Protein AF-A0AAV6FEK1-F1 (afdb_monomer_lite)

Radius of gyration: 21.16 Å; chains: 1; bounding box: 47×56×58 Å

InterPro domains:
  IPR001304 C-type lectin-like [PF00059] (6-118)
  IPR001304 C-type lectin-like [PS50041] (1-117)
  IPR001304 C-type lectin-like [SM00034] (4-117)
  IPR016186 C-type lectin-like/link domain superfamily [G3DSA:3.10.100.10] (2-122)
  IPR016187 C-type lectin fold [SSF56436] (5-120)
  IPR018378 C-type lectin, conserved site [PS00615] (92-116)
  IPR041588 Integrase zinc-binding domain [PF17921] (220-274)

Structure (mmCIF, N/CA/C/O backbone):
data_AF-A0AAV6FEK1-F1
#
_entry.id   AF-A0AAV6FEK1-F1
#
loop_
_atom_site.group_PDB
_atom_site.id
_atom_site.type_symbol
_atom_site.label_atom_id
_atom_site.label_alt_id
_atom_site.label_comp_id
_atom_site.label_asym_id
_atom_site.label_entity_id
_atom_site.label_seq_id
_atom_site.pdbx_PDB_ins_code
_atom_site.Cartn_x
_atom_site.Cartn_y
_atom_site.Cartn_z
_atom_site.occupancy
_atom_site.B_iso_or_equiv
_atom_site.auth_seq_id
_atom_site.auth_comp_id
_atom_site.auth_asym_id
_atom_site.auth_atom_id
_atom_site.pdbx_PDB_model_num
ATOM 1 N N . MET A 1 1 ? -21.603 -0.822 16.184 1.00 33.78 1 MET A N 1
ATOM 2 C CA . MET A 1 1 ? -20.550 -0.633 15.165 1.00 33.78 1 MET A CA 1
ATOM 3 C C . MET A 1 1 ? -19.477 -1.662 15.457 1.00 33.78 1 MET A C 1
ATOM 5 O O . MET A 1 1 ? -18.908 -1.608 16.535 1.00 33.78 1 MET A O 1
ATOM 9 N N . THR A 1 2 ? -19.279 -2.648 14.586 1.00 33.56 2 THR A N 1
ATOM 10 C CA . THR A 1 2 ? -18.267 -3.694 14.794 1.00 33.56 2 THR A CA 1
ATOM 11 C C . THR A 1 2 ? -16.920 -3.153 14.331 1.00 33.56 2 THR A C 1
ATOM 13 O O . THR A 1 2 ? -16.788 -2.778 13.167 1.00 33.56 2 THR A O 1
ATOM 16 N N . LEU A 1 3 ? -15.932 -3.081 15.223 1.00 53.59 3 LEU A N 1
ATOM 17 C CA . LEU A 1 3 ? -14.565 -2.741 14.833 1.00 53.59 3 LEU A CA 1
ATOM 18 C C . LEU A 1 3 ? -14.031 -3.841 13.911 1.00 53.59 3 LEU A C 1
ATOM 20 O O . LEU A 1 3 ? -14.040 -5.024 14.253 1.00 53.59 3 LEU A O 1
ATOM 24 N N . LEU A 1 4 ? -13.619 -3.451 12.707 1.00 66.94 4 LEU A N 1
ATOM 25 C CA . LEU A 1 4 ? -13.100 -4.368 11.701 1.00 66.94 4 LEU A CA 1
ATOM 26 C C . LEU A 1 4 ? -11.692 -4.817 12.110 1.00 66.94 4 LEU A C 1
ATOM 28 O O . LEU A 1 4 ? -10.716 -4.145 11.796 1.00 66.94 4 LEU A O 1
ATOM 32 N N . ALA A 1 5 ? -11.578 -5.963 12.780 1.00 78.81 5 ALA A N 1
ATOM 33 C CA . ALA A 1 5 ? -10.294 -6.631 12.957 1.00 78.81 5 ALA A CA 1
ATOM 34 C C . ALA A 1 5 ? -9.870 -7.299 11.639 1.00 78.81 5 ALA A C 1
ATOM 36 O O . ALA A 1 5 ? -10.676 -7.944 10.961 1.00 78.81 5 ALA A O 1
ATOM 37 N N . LYS A 1 6 ? -8.613 -7.110 11.236 1.00 79.62 6 LYS A N 1
ATOM 38 C CA . LYS A 1 6 ? -8.068 -7.634 9.977 1.00 79.62 6 LYS A CA 1
ATOM 39 C C . LYS A 1 6 ? -6.634 -8.106 10.171 1.00 79.62 6 LYS A C 1
ATOM 41 O O . LYS A 1 6 ? -5.926 -7.619 11.049 1.00 79.62 6 LYS A O 1
ATOM 46 N N . THR A 1 7 ? -6.191 -9.035 9.325 1.00 86.38 7 THR A N 1
ATOM 47 C CA . THR A 1 7 ? -4.754 -9.314 9.174 1.00 86.38 7 THR A CA 1
ATOM 48 C C . THR A 1 7 ? -4.027 -8.035 8.773 1.00 86.38 7 THR A C 1
ATOM 50 O O . THR A 1 7 ? -4.635 -7.160 8.150 1.00 86.38 7 THR A O 1
ATOM 53 N N . TRP A 1 8 ? -2.732 -7.915 9.074 1.00 88.75 8 TRP A N 1
ATOM 54 C CA . TRP A 1 8 ? -1.964 -6.716 8.714 1.00 88.75 8 TRP A CA 1
ATOM 55 C C . TRP A 1 8 ? -2.089 -6.406 7.216 1.00 88.75 8 TRP A C 1
ATOM 57 O O . TRP A 1 8 ? -2.294 -5.264 6.802 1.00 88.75 8 TRP A O 1
ATOM 67 N N . ARG A 1 9 ? -2.055 -7.455 6.382 1.00 83.06 9 ARG A N 1
ATOM 68 C CA . ARG A 1 9 ? -2.209 -7.317 4.933 1.00 83.06 9 ARG A CA 1
ATOM 69 C C . ARG 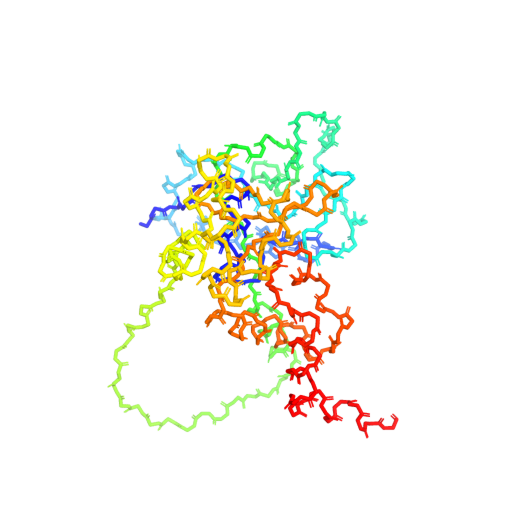A 1 9 ? -3.603 -6.823 4.556 1.00 83.06 9 ARG A C 1
ATOM 71 O O . ARG A 1 9 ? -3.707 -5.874 3.781 1.00 83.06 9 ARG A O 1
ATOM 78 N N . ALA A 1 10 ? -4.655 -7.425 5.106 1.00 79.12 10 ALA A N 1
ATOM 79 C CA . ALA A 1 10 ? -6.029 -7.015 4.832 1.00 79.12 10 ALA A CA 1
ATOM 80 C C . ALA A 1 10 ? -6.327 -5.592 5.343 1.00 79.12 10 ALA A C 1
ATOM 82 O O . ALA A 1 10 ? -7.061 -4.851 4.690 1.00 79.12 10 ALA A O 1
ATOM 83 N N . ALA A 1 11 ? -5.721 -5.183 6.460 1.00 83.06 11 ALA A N 1
ATOM 84 C CA . ALA A 1 11 ? -5.768 -3.822 6.984 1.00 83.06 11 ALA A CA 1
ATOM 85 C C . ALA A 1 11 ? -5.084 -2.823 6.036 1.00 83.06 11 ALA A C 1
ATOM 87 O O . ALA A 1 11 ? -5.681 -1.816 5.659 1.00 83.06 11 ALA A O 1
ATOM 88 N N . GLN A 1 12 ? -3.880 -3.146 5.552 1.00 83.00 12 GLN A N 1
ATOM 89 C CA . GLN A 1 12 ? -3.169 -2.334 4.562 1.00 83.00 12 GLN A CA 1
ATOM 90 C C . GLN A 1 12 ? -3.980 -2.161 3.274 1.00 83.00 12 GLN A C 1
ATOM 92 O O . GLN A 1 12 ? -4.147 -1.041 2.797 1.00 83.00 12 GLN A O 1
ATOM 97 N N . ILE A 1 13 ? -4.525 -3.256 2.741 1.00 74.94 13 ILE A N 1
ATOM 98 C CA . ILE A 1 13 ? -5.401 -3.264 1.560 1.00 74.94 13 ILE A CA 1
ATOM 99 C C . ILE A 1 13 ? -6.624 -2.367 1.792 1.00 74.94 13 ILE A C 1
ATOM 101 O O . ILE A 1 13 ? -6.988 -1.579 0.917 1.00 74.94 13 ILE A O 1
ATOM 105 N N . TYR A 1 14 ? -7.242 -2.459 2.972 1.00 75.88 14 TYR A N 1
ATOM 106 C CA . TYR A 1 14 ? -8.396 -1.643 3.336 1.00 75.88 14 TYR A CA 1
ATOM 107 C C . TYR A 1 14 ? -8.048 -0.153 3.394 1.00 75.88 14 TYR A C 1
ATOM 109 O O . TYR A 1 14 ? -8.746 0.657 2.781 1.00 75.88 14 TYR A O 1
ATOM 117 N N . CYS A 1 15 ? -6.966 0.224 4.077 1.00 76.00 15 CYS A N 1
ATOM 118 C CA . CYS A 1 15 ? -6.577 1.626 4.175 1.00 76.00 15 CYS A CA 1
ATOM 119 C C . CYS A 1 15 ? -6.170 2.208 2.822 1.00 76.00 15 CYS A C 1
ATOM 121 O O . CYS A 1 15 ? -6.470 3.354 2.530 1.00 76.00 15 CYS A O 1
ATOM 123 N N . GLN A 1 16 ? -5.551 1.409 1.961 1.00 70.69 16 GLN A N 1
ATOM 124 C CA . GLN A 1 16 ? -5.213 1.792 0.592 1.00 70.69 16 GLN A CA 1
ATOM 125 C C . GLN A 1 16 ? -6.444 1.958 -0.310 1.00 70.69 16 GLN A C 1
ATOM 127 O O . GLN A 1 16 ? -6.422 2.752 -1.248 1.00 70.69 16 GLN A O 1
ATOM 132 N N . ALA A 1 17 ? -7.511 1.199 -0.048 1.00 60.03 17 ALA A N 1
ATOM 133 C CA . ALA A 1 17 ? -8.773 1.312 -0.775 1.00 60.03 17 ALA A CA 1
ATOM 134 C C . ALA A 1 17 ? -9.579 2.551 -0.358 1.00 60.03 17 ALA A C 1
ATOM 136 O O . ALA A 1 17 ? -10.166 3.211 -1.214 1.00 60.03 17 ALA A O 1
ATOM 137 N N . ASN A 1 18 ? -9.597 2.874 0.938 1.00 60.56 18 ASN A N 1
ATOM 138 C CA . ASN A 1 18 ? -10.519 3.860 1.519 1.00 60.56 18 ASN A CA 1
ATOM 139 C C . ASN A 1 18 ? -9.843 5.177 1.936 1.00 60.56 18 ASN A C 1
ATOM 141 O O . ASN A 1 18 ? -10.499 6.207 2.039 1.00 60.56 18 ASN A O 1
ATOM 145 N N . TYR A 1 19 ? -8.531 5.152 2.150 1.00 71.69 19 TYR A N 1
ATOM 146 C CA . TYR A 1 19 ? -7.718 6.264 2.636 1.00 71.69 19 TYR A CA 1
ATOM 147 C C . TYR A 1 19 ? -6.398 6.315 1.842 1.00 71.69 19 TYR A C 1
ATOM 149 O O . TYR A 1 19 ? -6.390 6.010 0.644 1.00 71.69 19 TYR A O 1
ATOM 157 N N . VAL A 1 20 ? -5.294 6.729 2.476 1.00 68.94 20 VAL A N 1
ATOM 158 C CA . VAL A 1 20 ? -3.957 6.736 1.859 1.00 68.94 20 VAL A CA 1
ATOM 159 C C . VAL A 1 20 ? -3.276 5.373 2.030 1.00 68.94 20 VAL A C 1
ATOM 161 O O . VAL A 1 20 ? -3.001 4.677 1.050 1.00 68.94 20 VAL A O 1
ATOM 164 N N . SER A 1 21 ? -3.022 4.971 3.273 1.00 73.44 21 SER A N 1
ATOM 165 C CA . SER A 1 21 ? -2.357 3.716 3.657 1.00 73.44 21 SER A CA 1
ATOM 166 C C . SER A 1 21 ? -2.613 3.418 5.136 1.00 73.44 21 SER A C 1
ATOM 168 O O . SER A 1 21 ? -3.288 4.209 5.792 1.00 73.44 21 SER A O 1
ATOM 170 N N . LEU A 1 22 ? -2.083 2.323 5.704 1.00 84.19 22 LEU A N 1
ATOM 171 C CA . LEU A 1 22 ? -1.904 2.290 7.163 1.00 84.19 22 LEU A CA 1
ATOM 172 C C . LEU A 1 22 ? -1.039 3.481 7.600 1.00 84.19 22 LEU A C 1
ATOM 174 O O . LEU A 1 22 ? -0.237 3.999 6.813 1.00 84.19 22 LEU A O 1
ATOM 178 N N . ALA A 1 23 ? -1.197 3.898 8.851 1.00 86.38 23 ALA A N 1
ATOM 179 C C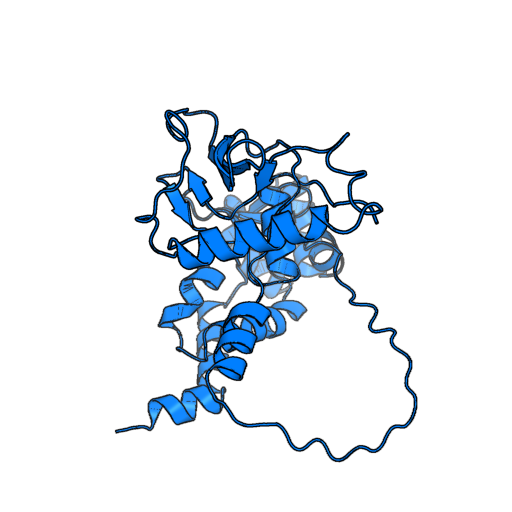A . ALA A 1 23 ? -0.445 4.999 9.431 1.00 86.38 23 ALA A CA 1
ATOM 180 C C . ALA A 1 23 ? 1.063 4.705 9.453 1.00 86.38 23 ALA A C 1
ATOM 182 O O . ALA A 1 23 ? 1.503 3.674 9.969 1.00 86.38 23 ALA A O 1
ATOM 183 N N . SER A 1 24 ? 1.842 5.610 8.863 1.00 86.06 24 SER A N 1
ATOM 184 C CA . SER A 1 24 ? 3.269 5.784 9.136 1.00 86.06 24 SER A CA 1
ATOM 185 C C . SER A 1 24 ? 3.445 6.711 10.334 1.00 86.06 24 SER A C 1
ATOM 187 O O . SER A 1 24 ? 2.632 7.618 10.506 1.00 86.06 24 SER A O 1
ATOM 189 N N . ILE A 1 25 ? 4.494 6.504 11.127 1.00 86.62 25 ILE A N 1
ATOM 190 C CA . ILE A 1 25 ? 4.803 7.354 12.280 1.00 86.62 25 ILE A CA 1
ATOM 191 C C . ILE A 1 25 ? 6.272 7.748 12.194 1.00 86.62 25 ILE A C 1
ATOM 193 O O . ILE A 1 25 ? 7.165 6.950 12.462 1.00 86.62 25 ILE A O 1
ATOM 197 N N . ASN A 1 26 ? 6.532 8.983 11.796 1.00 81.94 26 ASN A N 1
ATOM 198 C CA . ASN A 1 26 ? 7.870 9.444 11.436 1.00 81.94 26 ASN A CA 1
ATOM 199 C C . ASN A 1 26 ? 8.485 10.378 12.484 1.00 81.94 26 ASN A C 1
ATOM 201 O O . ASN A 1 26 ? 9.639 10.784 12.348 1.00 81.94 26 ASN A O 1
ATOM 205 N N . ASN A 1 27 ? 7.729 10.760 13.514 1.00 79.75 27 ASN A N 1
ATOM 206 C CA . ASN A 1 27 ? 8.187 11.648 14.577 1.00 79.75 27 ASN A CA 1
ATOM 207 C C . ASN A 1 27 ? 7.288 11.562 15.827 1.00 79.75 27 ASN A C 1
ATOM 209 O O . ASN A 1 27 ? 6.230 10.934 15.831 1.00 79.75 27 ASN A O 1
ATOM 213 N N . MET A 1 28 ? 7.716 12.244 16.894 1.00 82.81 28 MET A N 1
ATOM 214 C CA . MET A 1 28 ? 6.987 12.306 18.166 1.00 82.81 28 MET A CA 1
ATOM 215 C C . MET A 1 28 ? 5.636 13.027 18.080 1.00 82.81 28 MET A C 1
ATOM 217 O O . MET A 1 28 ? 4.785 12.780 18.928 1.00 82.81 28 MET A O 1
ATOM 221 N N . VAL A 1 29 ? 5.437 13.922 17.105 1.00 83.31 29 VAL A N 1
ATOM 222 C CA . VAL A 1 29 ? 4.165 14.642 16.938 1.00 83.31 29 VAL A CA 1
ATOM 223 C C . VAL A 1 29 ? 3.107 13.687 16.393 1.00 83.31 29 VAL A C 1
ATOM 225 O O . VAL A 1 29 ? 2.069 13.529 17.024 1.00 83.31 29 VAL A O 1
ATOM 228 N N . GLU A 1 30 ? 3.412 12.967 15.313 1.00 82.62 30 GLU A N 1
ATOM 229 C CA . GLU A 1 30 ? 2.535 11.934 14.737 1.00 82.62 30 GLU A CA 1
ATOM 230 C C . GLU A 1 30 ? 2.223 10.824 15.756 1.00 82.62 30 GLU A C 1
ATOM 232 O O . GLU A 1 30 ? 1.083 10.378 15.877 1.00 82.62 30 GLU A O 1
ATOM 237 N N . GLN A 1 31 ? 3.221 10.408 16.546 1.00 85.88 31 GLN A N 1
ATOM 238 C CA . GLN A 1 31 ? 3.024 9.441 17.629 1.00 85.88 31 GLN A CA 1
ATOM 239 C C . GLN A 1 31 ? 2.043 9.975 18.688 1.00 85.88 31 GLN A C 1
ATOM 241 O O . GLN A 1 31 ? 1.122 9.265 19.088 1.00 85.88 31 GLN A O 1
ATOM 246 N N . ALA A 1 32 ? 2.212 11.227 19.125 1.00 83.00 32 ALA A N 1
ATOM 247 C CA . ALA A 1 32 ? 1.344 11.843 20.126 1.00 83.00 32 ALA A CA 1
ATOM 248 C C . ALA A 1 32 ? -0.090 12.056 19.613 1.00 83.00 32 ALA A C 1
ATOM 250 O O . ALA A 1 32 ? -1.040 11.890 20.377 1.00 83.00 32 ALA A O 1
ATOM 251 N N . GLU A 1 33 ? -0.261 12.395 18.334 1.00 78.19 33 GLU A N 1
ATOM 252 C CA . GLU A 1 33 ? -1.572 12.540 17.690 1.00 78.19 33 GLU A CA 1
ATOM 253 C C . GLU A 1 33 ? -2.333 11.205 17.685 1.00 78.19 33 GLU A C 1
ATOM 255 O O . GLU A 1 33 ? -3.505 11.160 18.065 1.00 78.19 33 GLU A O 1
ATOM 260 N N . LEU A 1 34 ? -1.659 10.099 17.352 1.00 74.75 34 LEU A N 1
ATOM 261 C CA . LEU A 1 34 ? -2.252 8.762 17.433 1.00 74.75 34 LEU A CA 1
ATOM 262 C C . LEU A 1 34 ? -2.591 8.372 18.874 1.00 74.75 34 LEU A C 1
ATOM 264 O O . LEU A 1 34 ? -3.712 7.944 19.141 1.00 74.75 34 LEU A O 1
ATOM 268 N N . GLU A 1 35 ? -1.675 8.585 19.821 1.00 75.81 35 GLU A N 1
ATOM 269 C CA . GLU A 1 35 ? -1.935 8.343 21.245 1.00 75.81 35 GLU A CA 1
ATOM 270 C C . GLU A 1 35 ? -3.136 9.153 21.772 1.00 75.81 35 GLU A C 1
ATOM 272 O O . GLU A 1 35 ? -3.840 8.687 22.666 1.00 75.81 35 GLU A O 1
ATOM 277 N N . GLN A 1 36 ? -3.391 10.355 21.242 1.00 70.19 36 GLN A N 1
ATOM 278 C CA . GLN A 1 36 ? -4.546 11.179 21.615 1.00 70.19 36 GLN A CA 1
ATOM 279 C C . GLN A 1 36 ? -5.852 10.707 20.973 1.00 70.19 36 GLN A C 1
ATOM 281 O O . GLN A 1 36 ? -6.851 10.585 21.680 1.00 70.19 36 GLN A O 1
ATOM 286 N N . LEU A 1 37 ? -5.856 10.407 19.669 1.00 62.69 37 LEU A N 1
ATOM 287 C CA . LEU A 1 37 ? -7.040 9.883 18.970 1.00 62.69 37 LEU A CA 1
ATOM 288 C C . LEU A 1 37 ? -7.568 8.604 19.626 1.00 62.69 37 LEU A C 1
ATOM 290 O O . LEU A 1 37 ? -8.774 8.374 19.677 1.00 62.69 37 LEU A O 1
ATOM 294 N N . LEU A 1 38 ? -6.659 7.805 20.177 1.00 60.25 38 LEU A N 1
ATOM 295 C CA . LEU A 1 38 ? -6.969 6.532 20.812 1.00 60.25 38 LEU A CA 1
ATOM 296 C C . LEU A 1 38 ? -7.490 6.712 22.256 1.00 60.25 38 LEU A C 1
ATOM 298 O O . LEU A 1 38 ? -8.312 5.917 22.696 1.00 60.25 38 LEU A O 1
ATOM 302 N N . LYS A 1 39 ? -7.129 7.811 22.942 1.00 59.47 39 LYS A N 1
ATOM 303 C CA . LYS A 1 39 ? -7.672 8.211 24.261 1.00 59.47 39 LYS A CA 1
ATOM 304 C C . LYS A 1 39 ? -9.041 8.893 24.192 1.00 59.47 39 LYS A C 1
ATOM 306 O O . LYS A 1 39 ? -9.819 8.793 25.132 1.00 59.47 39 LYS A O 1
ATOM 311 N N . ILE A 1 40 ? -9.368 9.595 23.102 1.00 50.62 40 ILE A N 1
ATOM 312 C CA . ILE A 1 40 ? -10.671 10.282 22.949 1.00 50.62 40 ILE A CA 1
ATOM 313 C C . ILE A 1 40 ? -11.841 9.284 23.008 1.00 50.62 40 ILE A C 1
ATOM 315 O O . ILE A 1 40 ? -12.906 9.611 23.529 1.00 50.62 40 ILE A O 1
ATOM 319 N N . HIS A 1 41 ? -11.626 8.046 22.563 1.0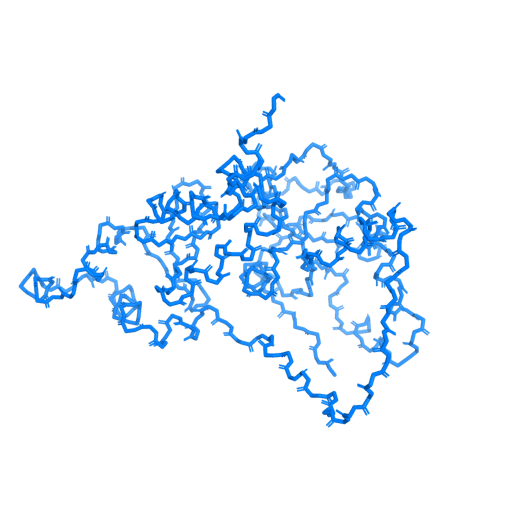0 48.28 41 HIS A N 1
ATOM 320 C CA . HIS A 1 41 ? -12.609 6.968 22.675 1.00 48.28 41 HIS A CA 1
ATOM 321 C C . HIS A 1 41 ? -12.808 6.438 24.112 1.00 48.28 41 HIS A C 1
ATOM 323 O O . HIS A 1 41 ? -13.801 5.766 24.368 1.00 48.28 41 HIS A O 1
ATOM 329 N N . GLU A 1 42 ? -11.939 6.768 25.074 1.00 44.72 42 GLU A N 1
ATOM 330 C CA . GLU A 1 42 ? -12.122 6.394 26.488 1.00 44.72 42 GLU A CA 1
ATOM 331 C C . GLU A 1 42 ? -13.164 7.271 27.210 1.00 44.72 42 GLU A C 1
ATOM 333 O O . GLU A 1 42 ? -13.714 6.859 28.229 1.00 44.72 42 GLU A O 1
ATOM 338 N N . ALA A 1 43 ? -13.460 8.473 26.697 1.00 44.09 43 ALA A N 1
ATOM 339 C CA . ALA A 1 43 ? -14.350 9.438 27.355 1.00 44.09 43 ALA A CA 1
ATOM 340 C C . ALA A 1 43 ? -15.848 9.220 27.060 1.00 44.09 43 ALA A C 1
ATOM 342 O O . ALA A 1 43 ? -16.696 9.721 27.800 1.00 44.09 43 ALA A O 1
ATOM 343 N N . ASP A 1 44 ? -16.185 8.458 26.014 1.00 43.59 44 ASP A N 1
ATOM 344 C CA . ASP A 1 44 ? -17.553 8.022 25.737 1.00 43.59 44 ASP A CA 1
ATOM 345 C C . ASP A 1 44 ? -17.782 6.646 26.378 1.00 43.59 44 ASP A C 1
ATOM 347 O O . ASP A 1 44 ? -17.460 5.610 25.794 1.00 43.59 44 ASP A O 1
ATOM 351 N N . GLU A 1 45 ? -18.393 6.634 27.569 1.00 44.75 45 GLU A N 1
ATOM 352 C CA . GLU A 1 45 ? -18.731 5.450 28.393 1.00 44.75 45 GLU A CA 1
ATOM 353 C C . GLU A 1 45 ? -19.494 4.339 27.634 1.00 44.75 45 GLU A C 1
ATOM 355 O O . GLU A 1 45 ? -19.549 3.196 28.075 1.00 44.75 45 GLU A O 1
ATOM 360 N N . LYS A 1 46 ? -20.084 4.654 26.472 1.00 44.47 46 LYS A N 1
ATOM 361 C CA . LYS A 1 46 ? -20.786 3.703 25.590 1.00 44.47 46 LYS A CA 1
ATOM 362 C C . LYS A 1 46 ? -19.927 3.103 24.480 1.00 44.47 46 LYS A C 1
ATOM 364 O O . LYS A 1 46 ? -20.413 2.241 23.751 1.00 44.47 46 LYS A O 1
ATOM 369 N N . SER A 1 47 ? -18.694 3.569 24.316 1.00 46.72 47 SER A N 1
ATOM 370 C CA . SER A 1 47 ? -17.797 3.108 23.262 1.00 46.72 47 SER A CA 1
ATOM 371 C C . SER A 1 47 ? -16.719 2.151 23.760 1.00 46.72 47 SER A C 1
ATOM 373 O O . SER A 1 47 ? -16.044 1.587 22.923 1.00 46.72 47 SER A O 1
ATOM 375 N N . LEU A 1 48 ? -16.610 1.873 25.065 1.00 43.53 48 LEU A N 1
ATOM 376 C CA . LEU A 1 48 ? -15.583 0.999 25.662 1.00 43.53 48 LEU A CA 1
ATOM 377 C C . LEU A 1 48 ? -15.869 -0.519 25.608 1.00 43.53 48 LEU A C 1
ATOM 379 O O . LEU A 1 48 ? -15.118 -1.304 26.176 1.00 43.53 48 LEU A O 1
ATOM 383 N N . ASP A 1 49 ? -16.890 -0.968 24.875 1.00 44.41 49 ASP A N 1
ATOM 384 C CA . ASP A 1 49 ? -17.211 -2.404 24.729 1.00 44.41 49 ASP A CA 1
ATOM 385 C C . ASP A 1 49 ? -16.114 -3.191 23.963 1.00 44.41 49 ASP A C 1
ATOM 387 O O . ASP A 1 49 ? -16.068 -4.420 23.985 1.00 44.41 49 ASP A O 1
ATOM 391 N N . TRP A 1 50 ? -15.196 -2.494 23.277 1.00 49.56 50 TRP A N 1
ATOM 392 C CA . TRP A 1 50 ? -14.094 -3.113 22.529 1.00 49.56 50 TRP A CA 1
ATOM 393 C C . TRP A 1 50 ? -12.804 -3.301 23.320 1.00 49.56 50 TRP A C 1
ATOM 395 O O . TRP A 1 50 ? -11.984 -4.119 22.911 1.00 49.56 50 TRP A O 1
ATOM 405 N N . LEU A 1 51 ? -12.615 -2.599 24.439 1.00 47.47 51 LEU A N 1
ATOM 406 C CA . LEU A 1 51 ? -11.434 -2.784 25.286 1.00 47.47 51 LEU A CA 1
ATOM 407 C C . LEU A 1 51 ? -11.575 -4.020 26.187 1.00 47.47 51 LEU A C 1
ATOM 409 O O . LEU A 1 51 ? -10.575 -4.606 26.586 1.00 47.47 51 LEU A O 1
ATOM 413 N N . GLU A 1 52 ? -12.804 -4.470 26.460 1.00 45.00 52 GLU A N 1
ATOM 414 C CA . GLU A 1 52 ? -13.046 -5.643 27.311 1.00 45.00 52 GLU A CA 1
ATOM 415 C C . GLU A 1 52 ? -12.990 -6.986 26.554 1.00 45.00 52 GLU A C 1
ATOM 417 O O . GLU A 1 52 ? -12.842 -8.034 27.183 1.00 45.00 52 GLU A O 1
ATOM 422 N N . GLN A 1 53 ? -13.075 -6.986 25.212 1.00 46.16 53 GLN A N 1
ATOM 423 C CA . GLN A 1 53 ? -13.070 -8.209 24.378 1.00 46.16 53 GLN A CA 1
ATOM 424 C C . GLN A 1 53 ? -12.199 -8.126 23.107 1.00 46.16 53 GLN A C 1
ATOM 426 O O . GLN A 1 53 ? -12.073 -9.117 22.384 1.00 46.16 53 GLN A O 1
ATOM 431 N N . GLY A 1 54 ? -11.616 -6.964 22.805 1.00 51.88 54 GLY A N 1
ATOM 432 C CA . GLY A 1 54 ? -10.793 -6.723 21.622 1.00 51.88 54 GLY A CA 1
ATOM 433 C C . GLY A 1 54 ? -9.292 -6.769 21.903 1.00 51.88 54 GLY A C 1
ATOM 434 O O . GLY A 1 54 ? -8.831 -6.575 23.025 1.00 51.88 54 GLY A O 1
ATOM 435 N N . SER A 1 55 ? -8.539 -7.032 20.836 1.00 60.06 55 SER A N 1
ATOM 436 C CA . SER A 1 55 ? -7.086 -6.855 20.770 1.00 60.06 55 SER A CA 1
ATOM 437 C C . SER A 1 55 ? -6.684 -5.469 21.282 1.00 60.06 55 SER A C 1
ATOM 439 O O . SER A 1 55 ? -7.258 -4.470 20.844 1.00 60.06 55 SER A O 1
ATOM 441 N N . GLN A 1 56 ? -5.686 -5.423 22.166 1.00 74.19 56 GLN A N 1
ATOM 442 C CA . GLN A 1 56 ? -5.088 -4.183 22.684 1.00 74.19 56 GLN A CA 1
ATOM 443 C C . GLN A 1 56 ? -4.004 -3.650 21.739 1.00 74.19 56 GLN A C 1
ATOM 445 O O . GLN A 1 56 ? -3.282 -2.703 22.045 1.00 74.19 56 GLN A O 1
ATOM 450 N N . GLU A 1 57 ? -3.911 -4.272 20.572 1.00 83.94 57 GLU A N 1
ATOM 451 C CA . GLU A 1 57 ? -3.003 -3.937 19.509 1.00 83.94 57 GLU A CA 1
ATOM 452 C C . GLU A 1 57 ? -3.752 -3.344 18.309 1.00 83.94 57 GLU A C 1
ATOM 454 O O . GLU A 1 57 ? -4.871 -3.757 17.987 1.00 83.94 57 GLU A O 1
ATOM 459 N N . ALA A 1 58 ? -3.119 -2.402 17.607 1.00 86.81 58 ALA A N 1
ATOM 460 C CA . ALA A 1 58 ? -3.612 -1.856 16.346 1.00 86.81 58 ALA A CA 1
ATOM 461 C C . ALA A 1 58 ? -2.517 -1.818 15.273 1.00 86.81 58 ALA A C 1
ATOM 463 O O . ALA A 1 58 ? -1.422 -1.306 15.506 1.00 86.81 58 ALA A O 1
ATOM 464 N N . TRP A 1 59 ? -2.808 -2.318 14.067 1.00 90.44 59 TRP A N 1
ATOM 465 C CA . TRP A 1 59 ? -1.826 -2.336 12.981 1.00 90.44 59 TRP A CA 1
ATOM 466 C C . TRP A 1 59 ? -1.427 -0.931 12.517 1.00 90.44 59 TRP A C 1
ATOM 468 O O . TRP A 1 59 ? -2.278 -0.067 12.285 1.00 90.44 59 TRP A O 1
ATOM 478 N N . ILE A 1 60 ? -0.121 -0.770 12.286 1.00 90.88 60 ILE A N 1
ATOM 479 C CA . ILE A 1 60 ? 0.511 0.376 11.619 1.00 90.88 60 ILE A CA 1
ATOM 480 C C . ILE A 1 60 ? 1.303 -0.097 10.400 1.00 90.88 60 ILE A C 1
ATOM 482 O O . ILE A 1 60 ? 1.504 -1.290 10.189 1.00 90.88 60 ILE A O 1
ATOM 486 N N . SER A 1 61 ? 1.757 0.830 9.561 1.00 88.81 61 SER A N 1
ATOM 487 C CA . SER A 1 61 ? 2.269 0.507 8.223 1.00 88.81 61 SER A CA 1
ATOM 488 C C . SER A 1 61 ? 3.696 -0.061 8.188 1.00 88.81 61 SER A C 1
ATOM 490 O O . SER A 1 61 ? 4.212 -0.358 7.111 1.00 88.81 61 SER A O 1
ATOM 492 N N . LEU A 1 62 ? 4.336 -0.238 9.345 1.00 87.94 62 LEU A N 1
ATOM 493 C CA . LEU A 1 62 ? 5.718 -0.695 9.462 1.00 87.94 62 LEU A CA 1
ATOM 494 C C . LEU A 1 62 ? 5.819 -2.226 9.319 1.00 87.94 62 LEU A C 1
ATOM 496 O O . LEU A 1 62 ? 5.129 -2.981 10.012 1.00 87.94 62 LEU A O 1
ATOM 500 N N . ARG A 1 63 ? 6.699 -2.694 8.424 1.00 85.44 63 ARG A N 1
ATOM 501 C CA . ARG A 1 63 ? 6.905 -4.124 8.125 1.00 85.44 63 ARG A CA 1
ATOM 502 C C . ARG A 1 63 ? 8.395 -4.469 8.041 1.00 85.44 63 ARG A C 1
ATOM 504 O O . ARG A 1 63 ? 9.219 -3.627 7.693 1.00 85.44 63 ARG A O 1
ATOM 511 N N . ARG A 1 64 ? 8.747 -5.722 8.342 1.00 73.62 64 ARG A N 1
ATOM 512 C CA . ARG A 1 64 ? 10.127 -6.221 8.406 1.00 73.62 64 ARG A CA 1
ATOM 513 C C . ARG A 1 64 ? 10.541 -6.948 7.117 1.00 73.62 64 ARG A C 1
ATOM 515 O O . ARG A 1 64 ? 10.161 -8.094 6.898 1.00 73.62 64 ARG A O 1
ATOM 522 N N . VAL A 1 65 ? 11.367 -6.278 6.307 1.00 60.53 65 VAL A N 1
ATOM 523 C CA . VAL A 1 65 ? 12.298 -6.844 5.291 1.00 60.53 65 VAL A CA 1
ATOM 524 C C . VAL A 1 65 ? 13.705 -6.213 5.509 1.00 60.53 65 VAL A C 1
ATOM 526 O O . VAL A 1 65 ? 14.580 -6.198 4.655 1.00 60.53 65 VAL A O 1
ATOM 529 N N . GLY A 1 66 ? 13.932 -5.691 6.722 1.00 69.69 66 GLY A N 1
ATOM 530 C CA . GLY A 1 66 ? 14.543 -4.378 6.956 1.00 69.69 66 GLY A CA 1
ATOM 531 C C . GLY A 1 66 ? 13.389 -3.440 7.303 1.00 69.69 66 GLY A C 1
ATOM 532 O O . GLY A 1 66 ? 12.454 -3.351 6.519 1.00 69.69 66 GLY A O 1
ATOM 533 N N . TRP A 1 67 ? 13.335 -2.904 8.523 1.00 80.12 67 TRP A N 1
ATOM 534 C CA . TRP A 1 67 ? 12.169 -2.145 8.991 1.00 80.12 67 TRP A CA 1
ATOM 535 C C . TRP A 1 67 ? 11.891 -0.962 8.059 1.00 80.12 67 TRP A C 1
ATOM 537 O O . TRP A 1 67 ? 12.701 -0.046 7.973 1.00 80.12 67 TRP A O 1
ATOM 547 N N . GLU A 1 68 ? 10.766 -1.011 7.348 1.00 83.50 68 GLU A N 1
ATOM 548 C CA . GLU A 1 68 ? 10.395 -0.025 6.336 1.00 83.50 68 GLU A CA 1
ATOM 549 C C . GLU A 1 68 ? 8.911 0.323 6.443 1.00 83.50 68 GLU A C 1
ATOM 551 O O . GLU A 1 68 ? 8.053 -0.549 6.628 1.00 83.50 68 GLU A O 1
ATOM 556 N N . TRP A 1 69 ? 8.606 1.610 6.288 1.00 81.12 69 TRP A N 1
ATOM 557 C CA . TRP A 1 69 ? 7.237 2.083 6.152 1.00 81.12 69 TRP A CA 1
ATOM 558 C C . TRP A 1 69 ? 6.711 1.818 4.740 1.00 81.12 69 TRP A C 1
ATOM 560 O O . TRP A 1 69 ? 7.411 2.005 3.737 1.00 81.12 69 TRP A O 1
ATOM 570 N N . THR A 1 70 ? 5.454 1.382 4.640 1.00 74.12 70 THR A N 1
ATOM 571 C CA . THR A 1 70 ? 4.849 1.032 3.339 1.00 74.12 70 THR A CA 1
ATOM 572 C C . THR A 1 70 ? 4.643 2.217 2.397 1.00 74.12 70 THR A C 1
ATOM 574 O O . THR A 1 70 ? 4.638 2.036 1.177 1.00 74.12 70 THR A O 1
ATOM 577 N N . ASP A 1 71 ? 4.502 3.426 2.934 1.00 68.19 71 ASP A N 1
ATOM 578 C CA . ASP A 1 71 ? 4.448 4.676 2.169 1.00 68.19 71 ASP A CA 1
ATOM 579 C C . ASP A 1 71 ? 5.838 5.084 1.632 1.00 68.19 71 ASP A C 1
ATOM 581 O O . ASP A 1 71 ? 5.957 5.822 0.650 1.00 68.19 71 ASP A O 1
ATOM 585 N N . GLY A 1 72 ? 6.898 4.509 2.205 1.00 68.00 72 GLY A N 1
ATOM 586 C CA . GLY A 1 72 ? 8.288 4.762 1.877 1.00 68.00 72 GLY A CA 1
ATOM 587 C C . GLY A 1 72 ? 8.909 5.950 2.598 1.00 68.00 72 GLY A C 1
ATOM 588 O O . GLY A 1 72 ? 9.930 6.434 2.101 1.00 68.00 72 GLY A O 1
ATOM 589 N N . SER A 1 73 ? 8.318 6.410 3.701 1.00 69.06 73 SER A N 1
ATOM 590 C CA . SER A 1 73 ? 8.952 7.368 4.603 1.00 69.06 73 SER A CA 1
ATOM 591 C C . SER A 1 73 ? 10.207 6.782 5.269 1.00 69.06 73 SER A C 1
ATOM 593 O O . SER A 1 73 ? 10.479 5.579 5.204 1.00 69.06 73 SER A O 1
ATOM 595 N N . ASP A 1 74 ? 11.018 7.659 5.863 1.00 73.56 74 ASP A N 1
ATOM 596 C CA . ASP A 1 74 ? 12.265 7.288 6.535 1.00 73.56 74 ASP A CA 1
ATOM 597 C C . ASP A 1 74 ? 11.979 6.514 7.842 1.00 73.56 74 ASP A C 1
ATOM 599 O O . ASP A 1 74 ? 11.350 7.069 8.744 1.00 73.56 74 ASP A O 1
ATOM 603 N N . PRO A 1 75 ? 12.439 5.255 7.991 1.00 79.38 75 PRO A N 1
ATOM 604 C CA . PRO A 1 75 ? 12.208 4.450 9.191 1.00 79.38 75 PRO A CA 1
ATOM 605 C C . PRO A 1 75 ? 13.181 4.768 10.343 1.00 79.38 75 PRO A C 1
ATOM 607 O O . PRO A 1 75 ? 13.366 3.947 11.241 1.00 79.38 75 PRO A O 1
ATOM 610 N N . SER A 1 76 ? 13.843 5.930 10.327 1.00 81.75 76 SER A N 1
ATOM 611 C CA . SER A 1 76 ? 14.810 6.331 11.359 1.00 81.75 76 SER A CA 1
ATOM 612 C C . SER A 1 76 ? 14.173 6.606 12.726 1.00 81.75 76 SER A C 1
ATOM 614 O O . SER A 1 76 ? 14.828 6.428 13.758 1.00 81.75 76 SER A O 1
ATOM 616 N N . PHE A 1 77 ? 12.897 7.000 12.756 1.00 86.25 77 PHE A N 1
ATOM 617 C CA . PHE A 1 77 ? 12.144 7.151 13.995 1.00 86.25 77 PHE A CA 1
ATOM 618 C C . PHE A 1 77 ? 11.743 5.781 14.556 1.00 86.25 77 PHE A C 1
ATOM 620 O O . PHE A 1 77 ? 11.116 4.971 13.876 1.00 86.25 77 PHE A O 1
ATOM 627 N N . ASN A 1 78 ? 12.105 5.523 15.814 1.00 87.00 78 ASN A N 1
ATOM 628 C CA . ASN A 1 78 ? 11.873 4.248 16.482 1.00 87.00 78 ASN A CA 1
ATOM 629 C C . ASN A 1 78 ? 11.100 4.463 17.784 1.00 87.00 78 ASN A C 1
ATOM 631 O O . ASN A 1 78 ? 11.558 5.178 18.679 1.00 87.00 78 ASN A O 1
ATOM 635 N N . TYR A 1 79 ? 9.956 3.792 17.896 1.00 90.19 79 TYR A N 1
ATOM 636 C CA . TYR A 1 79 ? 9.136 3.786 19.102 1.00 90.19 79 TYR A CA 1
ATOM 637 C C . TYR A 1 79 ? 8.751 2.365 19.552 1.00 90.19 79 TYR A C 1
ATOM 639 O O . TYR A 1 79 ? 7.760 2.178 20.258 1.00 90.19 79 TYR A O 1
ATOM 647 N N . PHE A 1 80 ? 9.550 1.357 19.185 1.00 88.81 80 PHE A N 1
ATOM 648 C CA . PHE A 1 80 ? 9.378 -0.006 19.687 1.00 88.81 80 PHE A CA 1
ATOM 649 C C . PHE A 1 80 ? 9.526 -0.067 21.209 1.00 88.81 80 PHE A C 1
ATOM 651 O O . PHE A 1 80 ? 10.307 0.678 21.816 1.00 88.81 80 PHE A O 1
ATOM 658 N N . GLN A 1 81 ? 8.794 -0.981 21.844 1.00 86.31 81 GLN A N 1
ATOM 659 C CA . GLN A 1 81 ? 9.042 -1.305 23.240 1.00 86.31 81 GLN A CA 1
ATOM 660 C C . GLN A 1 81 ? 10.407 -1.992 23.425 1.00 86.31 81 GLN A C 1
ATOM 662 O O . GLN A 1 81 ? 11.051 -2.459 22.480 1.00 86.31 81 GLN A O 1
ATOM 667 N N . ARG A 1 82 ? 10.865 -2.088 24.676 1.00 76.4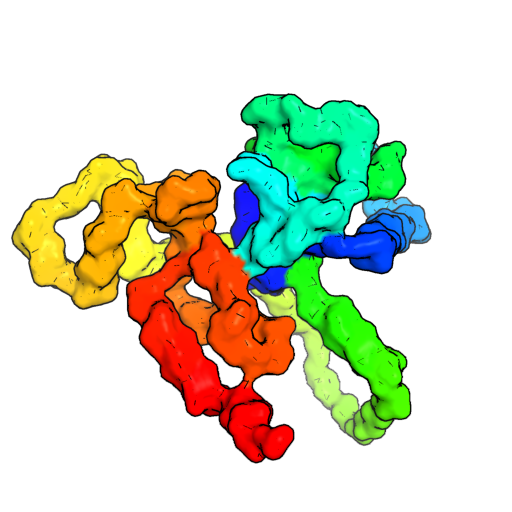4 82 ARG A N 1
ATOM 668 C CA . ARG A 1 82 ? 12.147 -2.733 24.980 1.00 76.44 82 ARG A CA 1
ATOM 669 C C . ARG A 1 82 ? 12.106 -4.206 24.554 1.00 76.44 82 ARG A C 1
ATOM 671 O O . ARG A 1 82 ? 11.263 -4.953 25.026 1.00 76.44 82 ARG A O 1
ATOM 678 N N . ASN A 1 83 ? 13.086 -4.618 23.750 1.00 71.62 83 ASN A N 1
ATOM 679 C CA . ASN A 1 83 ? 13.267 -5.973 23.205 1.00 71.62 83 ASN A CA 1
ATOM 680 C C . ASN A 1 83 ? 12.316 -6.386 22.065 1.00 71.62 83 ASN A C 1
ATOM 682 O O . ASN A 1 83 ? 12.531 -7.464 21.508 1.00 71.62 83 ASN A O 1
ATOM 686 N N . ALA A 1 84 ? 11.368 -5.542 21.649 1.00 74.94 84 ALA A N 1
ATOM 687 C CA . ALA A 1 84 ? 10.592 -5.776 20.431 1.00 74.94 84 ALA A CA 1
ATOM 688 C C . ALA A 1 84 ? 11.413 -5.505 19.162 1.00 74.94 84 ALA A C 1
ATOM 690 O O . ALA A 1 84 ? 12.449 -4.835 19.182 1.00 74.94 84 ALA A O 1
ATOM 691 N N . GLY A 1 85 ? 10.953 -6.062 18.049 1.00 64.25 85 GLY A N 1
ATOM 692 C CA . GLY A 1 85 ? 11.511 -5.866 16.713 1.00 64.25 85 GLY A CA 1
ATOM 693 C C . GLY A 1 85 ? 12.679 -6.790 16.339 1.00 64.25 85 GLY A C 1
ATOM 694 O O . GLY A 1 85 ? 13.306 -6.615 15.283 1.00 64.25 85 GLY A O 1
ATOM 695 N N . ASN A 1 86 ? 12.979 -7.771 17.197 1.00 67.12 86 ASN A N 1
ATOM 696 C CA . ASN A 1 86 ? 14.157 -8.641 17.105 1.00 67.12 86 ASN A CA 1
ATOM 697 C C . ASN A 1 86 ? 13.835 -10.091 16.711 1.00 67.12 86 ASN A C 1
ATOM 699 O O . ASN A 1 86 ? 14.756 -10.891 16.547 1.00 67.12 86 ASN A O 1
ATOM 703 N N . THR A 1 87 ? 12.560 -10.443 16.538 1.00 65.75 87 THR A N 1
ATOM 704 C CA . THR A 1 87 ? 12.129 -11.820 16.260 1.00 65.75 87 THR A CA 1
ATOM 705 C C . THR A 1 87 ? 11.970 -12.087 14.761 1.00 65.75 87 THR A C 1
ATOM 707 O O . THR A 1 87 ? 11.336 -11.322 14.045 1.00 65.75 87 THR A O 1
ATOM 710 N N . GLU A 1 88 ? 12.512 -13.200 14.254 1.00 63.19 88 GLU A N 1
ATOM 711 C CA . GLU A 1 88 ? 12.472 -13.522 12.810 1.00 63.19 88 GLU A CA 1
ATOM 712 C C . GLU A 1 88 ? 11.077 -13.915 12.284 1.00 63.19 88 GLU A C 1
ATOM 714 O O . GLU A 1 88 ? 10.815 -13.811 11.087 1.00 63.19 88 GLU A O 1
ATOM 719 N N . MET A 1 89 ? 10.159 -14.334 13.164 1.00 64.38 89 MET A N 1
ATOM 720 C CA . MET A 1 89 ? 8.797 -14.748 12.783 1.00 64.38 89 MET A CA 1
ATOM 721 C C . MET A 1 89 ? 7.758 -13.618 12.845 1.00 64.38 89 MET A C 1
ATOM 723 O O . MET A 1 89 ? 6.644 -13.783 12.346 1.00 64.38 89 MET A O 1
ATOM 727 N N . LYS A 1 90 ? 8.106 -12.478 13.446 1.00 81.00 90 LYS A N 1
ATOM 728 C CA . LYS A 1 90 ? 7.207 -11.352 13.712 1.00 81.00 90 LYS A CA 1
ATOM 729 C C . LYS A 1 90 ? 7.598 -10.185 12.808 1.00 81.00 90 LYS A C 1
ATOM 731 O O . LYS A 1 90 ? 8.572 -9.482 13.052 1.00 81.00 90 LYS A O 1
ATOM 736 N N . ASN A 1 91 ? 6.879 -10.041 11.697 1.00 86.00 91 ASN A N 1
ATOM 737 C CA . ASN A 1 91 ? 7.292 -9.174 10.588 1.00 86.00 91 ASN A CA 1
ATOM 738 C C . ASN A 1 91 ? 6.380 -7.963 10.368 1.00 86.00 91 ASN A C 1
ATOM 740 O O . ASN A 1 91 ? 6.600 -7.219 9.415 1.00 86.00 91 ASN A O 1
ATOM 744 N N . CYS A 1 92 ? 5.370 -7.758 11.211 1.00 89.62 92 CYS A N 1
ATOM 745 C CA . CYS A 1 92 ? 4.427 -6.650 11.101 1.00 89.62 92 CYS A CA 1
ATOM 746 C C . CYS A 1 92 ? 4.348 -5.904 12.427 1.00 89.62 92 CYS A C 1
ATOM 748 O O . CYS A 1 92 ? 4.311 -6.549 13.471 1.00 89.62 92 CYS A O 1
ATOM 750 N N . ALA A 1 93 ? 4.343 -4.571 12.391 1.00 92.06 93 ALA A N 1
ATOM 751 C CA . ALA A 1 93 ? 4.294 -3.778 13.610 1.00 92.06 93 ALA A CA 1
ATOM 752 C C . ALA A 1 93 ? 2.864 -3.377 13.985 1.00 92.06 93 ALA A C 1
ATOM 754 O O . ALA A 1 93 ? 2.069 -2.991 13.119 1.00 92.06 93 ALA A O 1
ATOM 755 N N . ALA A 1 94 ? 2.574 -3.408 15.280 1.00 91.00 94 ALA A N 1
ATOM 756 C CA . ALA A 1 94 ? 1.350 -2.881 15.869 1.00 91.00 94 ALA A CA 1
ATOM 757 C C . ALA A 1 94 ? 1.676 -1.891 16.992 1.00 91.00 94 ALA A C 1
ATOM 759 O O . ALA A 1 94 ? 2.695 -2.027 17.663 1.00 91.00 94 ALA A O 1
ATOM 760 N N . LEU A 1 95 ? 0.805 -0.905 17.189 1.00 88.56 95 LEU A N 1
ATOM 761 C CA . LEU A 1 95 ? 0.736 -0.105 18.412 1.00 88.56 95 LEU A CA 1
ATOM 762 C C . LEU A 1 95 ? 0.111 -0.961 19.511 1.00 88.56 95 LEU A C 1
ATOM 764 O O . LEU A 1 95 ? -0.904 -1.590 19.238 1.00 88.56 95 LEU A O 1
ATOM 768 N N . ASP A 1 96 ? 0.654 -0.930 20.724 1.00 85.62 96 ASP A N 1
ATOM 769 C CA . ASP A 1 96 ? 0.051 -1.547 21.909 1.00 85.62 96 ASP A CA 1
ATOM 770 C C . ASP A 1 96 ? -0.462 -0.460 22.869 1.00 85.62 96 ASP A C 1
ATOM 772 O O . ASP A 1 96 ? 0.295 0.397 23.347 1.00 85.62 96 ASP A O 1
ATOM 776 N N . PHE A 1 97 ? -1.763 -0.490 23.154 1.00 76.75 97 PHE A N 1
ATOM 777 C CA . PHE A 1 97 ? -2.439 0.468 24.029 1.00 76.75 97 PHE A CA 1
ATOM 778 C C . PHE A 1 97 ? -2.017 0.352 25.495 1.00 76.75 97 PHE A C 1
ATOM 780 O O . PHE A 1 97 ? -1.843 1.375 26.163 1.00 76.75 97 PHE A O 1
ATOM 787 N N . ASN A 1 98 ? -1.766 -0.862 25.984 1.00 78.38 98 ASN A N 1
ATOM 788 C CA . ASN A 1 98 ? -1.302 -1.098 27.353 1.00 78.38 98 ASN A CA 1
ATOM 789 C C . ASN A 1 98 ? 0.118 -0.578 27.574 1.00 78.38 98 ASN A C 1
ATOM 791 O O . ASN A 1 98 ? 0.523 -0.311 28.707 1.00 78.38 98 ASN A O 1
ATOM 795 N N . LEU A 1 99 ? 0.871 -0.415 26.489 1.00 81.69 99 LEU A N 1
ATOM 796 C CA . LEU A 1 99 ? 2.236 0.089 26.499 1.00 81.69 99 LEU A CA 1
ATOM 797 C C . LEU A 1 99 ? 2.319 1.545 26.042 1.00 81.69 99 LEU A C 1
ATOM 799 O O . LEU A 1 99 ? 3.328 1.956 25.473 1.00 81.69 99 LEU A O 1
ATOM 803 N N . ASN A 1 100 ? 1.271 2.339 26.283 1.00 78.75 100 ASN A N 1
ATOM 804 C CA . ASN A 1 100 ? 1.228 3.760 25.930 1.00 78.75 100 ASN A CA 1
ATOM 805 C C . ASN A 1 100 ? 1.503 4.014 24.435 1.00 78.75 100 ASN A C 1
ATOM 807 O O . ASN A 1 100 ? 2.197 4.965 24.087 1.00 78.75 100 ASN A O 1
ATOM 811 N N . GLY A 1 101 ? 1.005 3.147 23.550 1.00 82.00 101 GLY A N 1
ATOM 812 C CA . GLY A 1 101 ? 1.200 3.276 22.106 1.00 82.00 101 GLY A CA 1
ATOM 813 C C . GLY A 1 101 ? 2.608 2.915 21.631 1.00 82.00 101 GLY A C 1
ATOM 814 O O . GLY A 1 101 ? 2.991 3.295 20.524 1.00 82.00 101 GLY A O 1
ATOM 815 N N . LYS A 1 102 ? 3.409 2.205 22.438 1.00 89.56 102 LYS A N 1
ATOM 816 C CA . LYS A 1 102 ? 4.680 1.626 21.976 1.00 89.56 102 LYS A CA 1
ATOM 817 C C . LYS A 1 102 ? 4.438 0.584 20.893 1.00 89.56 102 LYS A C 1
ATOM 819 O O . LYS A 1 102 ? 3.376 -0.026 20.832 1.00 89.56 102 LYS A O 1
ATOM 824 N N . TRP A 1 103 ? 5.431 0.402 20.026 1.00 92.06 103 TRP A N 1
ATOM 825 C CA . TRP A 1 103 ? 5.319 -0.548 18.926 1.00 92.06 103 TRP A CA 1
ATOM 826 C C . TRP A 1 103 ? 5.822 -1.930 19.331 1.00 92.06 103 TRP A C 1
ATOM 828 O O . TRP A 1 103 ? 6.839 -2.066 20.017 1.00 92.06 103 TRP A O 1
ATOM 838 N N . GLU A 1 104 ? 5.142 -2.947 18.832 1.00 90.44 104 GLU A N 1
ATOM 839 C CA . GLU A 1 104 ? 5.469 -4.361 18.976 1.00 90.44 104 GLU A CA 1
ATOM 840 C C . GLU A 1 104 ? 5.619 -4.984 17.594 1.00 90.44 104 GLU A C 1
ATOM 842 O O . GLU A 1 104 ? 4.926 -4.588 16.656 1.00 90.44 104 GLU A O 1
ATOM 847 N N . ASP A 1 105 ? 6.507 -5.967 17.451 1.00 89.56 105 ASP A N 1
ATOM 848 C CA . ASP A 1 105 ? 6.501 -6.850 16.291 1.00 89.56 105 ASP A CA 1
ATOM 849 C C . ASP A 1 105 ? 5.586 -8.046 16.549 1.00 89.56 105 ASP A C 1
ATOM 851 O O . ASP A 1 105 ? 5.632 -8.690 17.602 1.00 89.56 105 ASP A O 1
ATOM 855 N N . ASP A 1 106 ? 4.768 -8.386 15.558 1.00 89.19 106 ASP A N 1
ATOM 856 C CA . ASP A 1 106 ? 3.866 -9.518 15.659 1.00 89.19 106 ASP A CA 1
ATOM 857 C C . ASP A 1 106 ? 3.671 -10.278 14.338 1.00 89.19 106 ASP A C 1
ATOM 859 O O . ASP A 1 106 ? 4.162 -9.908 13.261 1.00 89.19 106 ASP A O 1
ATOM 863 N N . VAL A 1 107 ? 2.993 -11.418 14.441 1.00 87.44 107 VAL A N 1
ATOM 864 C CA . VAL A 1 107 ? 2.649 -12.288 13.326 1.00 87.44 107 VAL A CA 1
ATOM 865 C C . VAL A 1 107 ? 1.587 -11.589 12.483 1.00 87.44 107 VAL A C 1
ATOM 867 O O . VAL A 1 107 ? 0.459 -11.372 12.913 1.00 87.44 107 VAL A O 1
ATOM 870 N N . CYS A 1 108 ? 1.932 -11.276 11.234 1.00 86.75 108 CYS A N 1
ATOM 871 C CA . CYS A 1 108 ? 1.094 -10.517 10.299 1.00 86.75 108 CYS A CA 1
ATOM 872 C C . CYS A 1 108 ? -0.321 -11.089 10.062 1.00 86.75 108 CYS A C 1
ATOM 874 O O . CYS A 1 108 ? -1.184 -10.394 9.525 1.00 86.75 108 CYS A O 1
ATOM 876 N N . THR A 1 109 ? -0.546 -12.364 10.392 1.00 86.50 109 THR A N 1
ATOM 877 C CA . THR A 1 109 ? -1.833 -13.059 10.251 1.00 86.50 109 THR A CA 1
ATOM 878 C C . THR A 1 109 ? -2.764 -12.868 11.449 1.00 86.50 109 THR A C 1
ATOM 880 O O . THR A 1 109 ? -3.917 -13.289 11.369 1.00 86.50 109 THR A O 1
ATOM 883 N N . ASN A 1 110 ? -2.297 -12.256 12.544 1.00 86.38 110 ASN A N 1
ATOM 884 C CA . ASN A 1 110 ? -3.157 -11.883 13.667 1.00 86.38 110 ASN A CA 1
ATOM 885 C C . ASN A 1 110 ? -4.191 -10.850 13.205 1.00 86.38 110 ASN A C 1
ATOM 887 O O . ASN A 1 110 ? -3.937 -10.064 12.292 1.00 86.38 110 ASN A O 1
ATOM 891 N N . GLN A 1 111 ? -5.383 -10.879 13.792 1.00 83.50 111 GLN A N 1
ATOM 892 C CA . GLN A 1 111 ? -6.469 -9.988 13.397 1.00 83.50 111 GLN A CA 1
ATOM 893 C C . GLN A 1 111 ? -6.615 -8.865 14.407 1.00 83.50 111 GLN A C 1
ATOM 895 O O . GLN A 1 111 ? -7.161 -9.090 15.483 1.00 83.50 111 GLN A O 1
ATOM 900 N N . TYR A 1 112 ? -6.177 -7.666 14.030 1.00 83.19 112 TYR A N 1
ATOM 901 C CA . TYR A 1 112 ? -6.214 -6.484 14.885 1.00 83.19 112 TYR A CA 1
ATOM 902 C C . TYR A 1 112 ? -7.046 -5.371 14.250 1.00 83.19 112 TYR A C 1
ATOM 904 O O . TYR A 1 112 ? -7.168 -5.314 13.016 1.00 83.19 112 TYR A O 1
ATOM 912 N N . PRO A 1 113 ? -7.620 -4.473 15.069 1.00 84.31 113 PRO A N 1
ATOM 913 C CA . PRO A 1 113 ? -7.921 -3.113 14.647 1.00 84.31 113 PRO A CA 1
ATOM 914 C C . PRO A 1 113 ? -6.719 -2.474 13.943 1.00 84.31 113 PRO A C 1
ATOM 916 O O . PRO A 1 113 ? -5.587 -2.952 14.023 1.00 84.31 113 PRO A O 1
ATOM 919 N N . PHE A 1 114 ? -6.945 -1.388 13.217 1.00 84.94 114 PHE A N 1
ATOM 920 C CA . PHE A 1 114 ? -5.878 -0.765 12.449 1.00 84.94 114 PHE A CA 1
ATOM 921 C C . PHE A 1 114 ? -6.120 0.720 12.236 1.00 84.94 114 PHE A C 1
ATOM 923 O O . PHE A 1 114 ? -7.262 1.178 12.189 1.00 84.94 114 PHE A O 1
ATOM 930 N N . VAL A 1 115 ? -5.027 1.462 12.074 1.00 83.25 115 VAL A N 1
ATOM 931 C CA . VAL A 1 115 ? -5.070 2.911 11.889 1.00 83.25 115 VAL A CA 1
ATOM 932 C C . VAL A 1 115 ? -4.714 3.250 10.451 1.00 83.25 115 VAL A C 1
ATOM 934 O O . VAL A 1 115 ? -3.618 2.942 9.982 1.00 83.25 115 VAL A O 1
ATOM 937 N N . CYS A 1 116 ? -5.630 3.912 9.748 1.00 78.81 116 CYS A N 1
ATOM 938 C CA . CYS A 1 116 ? -5.366 4.425 8.411 1.00 78.81 116 CYS A CA 1
ATOM 939 C C . CYS A 1 116 ? -4.837 5.861 8.471 1.00 78.81 116 CYS A C 1
ATOM 941 O O . CYS A 1 116 ? -5.366 6.702 9.194 1.00 78.81 116 CYS A O 1
ATOM 943 N N . HIS A 1 117 ? -3.836 6.159 7.649 1.00 72.75 117 HIS A N 1
ATOM 944 C CA . HIS A 1 117 ? -3.422 7.519 7.358 1.00 72.75 117 HIS A CA 1
ATOM 945 C C . HIS A 1 117 ? -4.508 8.194 6.517 1.00 72.75 117 HIS A C 1
ATOM 947 O O . HIS A 1 117 ? -4.808 7.755 5.398 1.00 72.75 117 HIS A O 1
ATOM 953 N N . THR A 1 118 ? -5.102 9.256 7.057 1.00 62.31 118 THR A N 1
ATOM 954 C CA . THR A 1 118 ? -6.098 10.055 6.345 1.00 62.31 118 THR A CA 1
ATOM 955 C C . THR A 1 118 ? -5.488 11.376 5.907 1.00 62.31 118 THR A C 1
ATOM 957 O O . THR A 1 118 ? -4.757 12.029 6.640 1.00 62.31 118 THR A O 1
ATOM 960 N N . MET A 1 119 ? -5.859 11.792 4.707 1.00 50.53 119 MET A N 1
ATOM 961 C CA . MET A 1 119 ? -5.571 13.113 4.152 1.00 50.53 119 MET A CA 1
ATOM 962 C C . MET A 1 119 ? -6.112 14.282 4.979 1.00 50.53 119 MET A C 1
ATOM 964 O O . MET A 1 119 ? -5.649 15.415 4.847 1.00 50.53 119 MET A O 1
ATOM 968 N N . ALA A 1 120 ? -7.129 14.018 5.801 1.00 44.47 120 ALA A N 1
ATOM 969 C CA . ALA A 1 120 ? -7.837 15.052 6.530 1.00 44.47 120 ALA A CA 1
ATOM 970 C C . ALA A 1 120 ? -6.931 15.726 7.562 1.00 44.47 120 ALA A C 1
ATOM 972 O O . ALA A 1 120 ? -7.070 16.922 7.755 1.00 44.47 120 ALA A O 1
ATOM 973 N N . PHE A 1 121 ? -5.978 15.012 8.167 1.00 40.81 121 PHE A N 1
ATOM 974 C CA . PHE A 1 121 ? -5.191 15.564 9.268 1.00 40.81 121 PHE A CA 1
ATOM 975 C C . PHE A 1 121 ? -4.189 16.635 8.802 1.00 40.81 121 PHE A C 1
ATOM 977 O O . PHE A 1 121 ? -4.196 17.736 9.339 1.00 40.81 121 PHE A O 1
ATOM 984 N N . GLU A 1 122 ? -3.426 16.388 7.733 1.00 43.41 122 GLU A N 1
ATOM 985 C CA . GLU A 1 122 ? -2.507 17.385 7.147 1.00 43.41 122 GLU A CA 1
ATOM 986 C C . GLU A 1 122 ? -3.245 18.568 6.496 1.00 43.41 122 GLU A C 1
ATOM 988 O O . GLU A 1 122 ? -2.819 19.721 6.599 1.00 43.41 122 GLU A O 1
ATOM 993 N N . THR A 1 123 ? -4.395 18.303 5.864 1.00 36.81 123 THR A N 1
ATOM 994 C CA . THR A 1 123 ? -5.210 19.347 5.219 1.00 36.81 123 THR A CA 1
ATOM 995 C C . THR A 1 123 ? -5.923 20.227 6.254 1.00 36.81 123 THR A C 1
ATOM 997 O O . THR A 1 123 ? -5.947 21.445 6.093 1.00 36.81 123 THR A O 1
ATOM 1000 N N . LEU A 1 124 ? -6.449 19.652 7.348 1.00 38.69 124 LEU A N 1
ATOM 1001 C CA . LEU A 1 124 ? -7.010 20.412 8.477 1.00 38.69 124 LEU A CA 1
ATOM 1002 C C . LEU A 1 124 ? -5.930 21.188 9.225 1.00 38.69 124 LEU A C 1
ATOM 1004 O O . LEU A 1 124 ? -6.171 22.330 9.590 1.00 38.69 124 LEU A O 1
ATOM 1008 N N . LYS A 1 125 ? -4.746 20.605 9.429 1.00 40.50 125 LYS A N 1
ATOM 1009 C CA . LYS A 1 125 ? -3.612 21.273 10.081 1.00 40.50 125 LYS A CA 1
ATOM 1010 C C . LYS A 1 125 ? -3.147 22.483 9.270 1.00 40.50 125 LYS A C 1
ATOM 1012 O O . LYS A 1 125 ? -3.068 23.578 9.813 1.00 40.50 125 LYS A O 1
ATOM 1017 N N . SER A 1 126 ? -3.018 22.329 7.952 1.00 37.84 126 SER A N 1
ATOM 1018 C CA . SER A 1 126 ? -2.714 23.439 7.037 1.00 37.84 126 SER A CA 1
ATOM 1019 C C . SER A 1 126 ? -3.817 24.511 7.014 1.00 37.84 126 SER A C 1
ATOM 1021 O O . SER A 1 126 ? -3.518 25.701 6.988 1.00 37.84 126 SER A O 1
ATOM 1023 N N . ALA A 1 127 ? -5.095 24.114 7.057 1.00 35.97 127 ALA A N 1
ATOM 1024 C CA . ALA A 1 127 ? -6.232 25.042 7.088 1.00 35.97 127 ALA A CA 1
ATOM 1025 C C . ALA A 1 127 ? -6.421 25.749 8.445 1.00 35.97 127 ALA A C 1
ATOM 1027 O O . ALA A 1 127 ? -7.000 26.827 8.497 1.00 35.97 127 ALA A O 1
ATOM 1028 N N . LEU A 1 128 ? -5.938 25.161 9.541 1.00 40.72 128 LEU A N 1
ATOM 1029 C CA . LEU A 1 128 ? -5.937 25.771 10.875 1.00 40.72 128 LEU A CA 1
ATOM 1030 C C . LEU A 1 128 ? -4.725 26.694 11.089 1.00 40.72 128 LEU A C 1
ATOM 1032 O O . LEU A 1 128 ? -4.796 27.617 11.897 1.00 40.72 128 LEU A O 1
ATOM 1036 N N . GLU A 1 129 ? -3.624 26.463 10.369 1.00 39.09 129 GLU A N 1
ATOM 1037 C CA . GLU A 1 129 ? -2.406 27.285 10.414 1.00 39.09 129 GLU A CA 1
ATOM 1038 C C . GLU A 1 129 ? -2.495 28.543 9.529 1.00 39.09 129 GLU A C 1
ATOM 1040 O O . GLU A 1 129 ? -1.875 29.564 9.838 1.00 39.09 129 GLU A O 1
ATOM 1045 N N . VAL A 1 130 ? -3.304 28.516 8.465 1.00 43.69 130 VAL A N 1
ATOM 1046 C CA . VAL A 1 130 ? -3.635 29.694 7.652 1.00 43.69 130 VAL A CA 1
ATOM 1047 C C . VAL A 1 130 ? -4.947 30.271 8.173 1.00 43.69 130 VAL A C 1
ATOM 1049 O O . VAL A 1 130 ? -6.019 29.791 7.831 1.00 43.69 130 VAL A O 1
ATOM 1052 N N . GLY A 1 131 ? -4.871 31.284 9.034 1.00 37.31 131 GLY A N 1
ATOM 1053 C CA . GLY A 1 131 ? -6.035 31.957 9.621 1.00 37.31 131 GLY A CA 1
ATOM 1054 C C . GLY A 1 131 ? -6.887 32.754 8.622 1.00 37.31 131 GLY A C 1
ATOM 1055 O O . GLY A 1 131 ? -7.040 33.962 8.788 1.00 37.31 131 GLY A O 1
ATOM 1056 N N . GLU A 1 132 ? -7.453 32.102 7.608 1.00 36.88 132 GLU A N 1
ATOM 1057 C CA . GLU A 1 132 ? -8.525 32.640 6.771 1.00 36.88 132 GLU A CA 1
ATOM 1058 C C . GLU A 1 132 ? -9.844 31.932 7.088 1.00 36.88 132 GLU A C 1
ATOM 1060 O O . GLU A 1 132 ? -10.030 30.736 6.874 1.00 36.88 132 GLU A O 1
ATOM 1065 N N . GLU A 1 133 ? -10.779 32.711 7.622 1.00 31.70 133 GLU A N 1
ATOM 1066 C CA . GLU A 1 133 ? -12.146 32.300 7.912 1.00 31.70 133 GLU A CA 1
ATOM 1067 C C . GLU A 1 133 ? -12.939 32.189 6.594 1.00 31.70 133 GLU A C 1
ATOM 1069 O O . GLU A 1 133 ? -13.043 33.180 5.860 1.00 31.70 133 GLU A O 1
ATOM 1074 N N . PRO A 1 134 ? -13.523 31.026 6.247 1.00 32.09 134 PRO A N 1
ATOM 1075 C CA . PRO A 1 134 ? -14.330 30.930 5.045 1.00 32.09 134 PRO A CA 1
ATOM 1076 C C . PRO A 1 134 ? -15.679 31.614 5.287 1.00 32.09 134 PRO A C 1
ATOM 1078 O O . PRO A 1 134 ? -16.520 31.139 6.051 1.00 32.09 134 PRO A O 1
ATOM 1081 N N . GLN A 1 135 ? -15.904 32.734 4.597 1.00 29.34 135 GLN A N 1
ATOM 1082 C CA . GLN A 1 135 ? -17.217 33.369 4.485 1.00 29.34 135 GLN A CA 1
ATOM 1083 C C . GLN A 1 135 ? -18.155 32.466 3.671 1.00 29.34 135 GLN A C 1
ATOM 1085 O O . GLN A 1 135 ? -18.258 32.580 2.451 1.00 29.34 135 GLN A O 1
ATOM 1090 N N . ILE A 1 136 ? -18.850 31.556 4.352 1.00 32.72 136 ILE A N 1
ATOM 1091 C CA . ILE A 1 136 ? -19.944 30.778 3.769 1.00 32.72 136 ILE A CA 1
ATOM 1092 C C . ILE A 1 136 ? -21.219 31.615 3.897 1.00 32.72 136 ILE A C 1
ATOM 1094 O O . ILE A 1 136 ? -21.795 31.736 4.979 1.00 32.72 136 ILE A O 1
ATOM 1098 N N . GLN A 1 137 ? -21.672 32.205 2.788 1.00 31.52 137 GLN A N 1
ATOM 1099 C CA . GLN A 1 137 ? -23.040 32.708 2.698 1.00 31.52 137 GLN A CA 1
ATOM 1100 C C . GLN A 1 137 ? -23.993 31.512 2.698 1.00 31.52 137 GLN A C 1
ATOM 1102 O O . GLN A 1 137 ? -23.960 30.655 1.817 1.00 31.52 137 GLN A O 1
ATOM 1107 N N . ALA A 1 138 ? -24.798 31.447 3.752 1.00 34.69 138 ALA A N 1
ATOM 1108 C CA . ALA A 1 138 ? -25.784 30.415 3.977 1.00 34.69 138 ALA A CA 1
ATOM 1109 C C . ALA A 1 138 ? -26.963 30.564 3.010 1.00 34.69 138 ALA A C 1
ATOM 1111 O O . ALA A 1 138 ? -27.724 31.520 3.111 1.00 34.69 138 ALA A O 1
ATOM 1112 N N . GLU A 1 139 ? -27.186 29.551 2.178 1.00 30.23 139 GLU A N 1
ATOM 1113 C CA . GLU A 1 139 ? -28.536 29.167 1.774 1.00 30.23 139 GLU A CA 1
ATOM 1114 C C . GLU A 1 139 ? -28.703 27.671 2.029 1.00 30.23 139 GLU A C 1
ATOM 1116 O O . GLU A 1 139 ? -28.150 26.802 1.357 1.00 30.23 139 GLU A O 1
ATOM 1121 N N . THR A 1 140 ? -29.432 27.383 3.102 1.00 31.91 140 THR A N 1
ATOM 1122 C CA . THR A 1 140 ? -29.812 26.046 3.536 1.00 31.91 140 THR A CA 1
ATOM 1123 C C . THR A 1 140 ? -31.043 25.620 2.744 1.00 31.91 140 THR A C 1
ATOM 1125 O O . THR A 1 140 ? -32.120 26.188 2.912 1.00 31.91 140 THR A O 1
ATOM 1128 N N . ALA A 1 141 ? -30.917 24.574 1.935 1.00 26.31 141 ALA A N 1
ATOM 1129 C CA . ALA A 1 141 ? -32.058 23.784 1.494 1.00 26.31 141 ALA A CA 1
ATOM 1130 C C . ALA A 1 141 ? -31.686 22.302 1.574 1.00 26.31 141 ALA A C 1
ATOM 1132 O O . ALA A 1 141 ? -30.935 21.779 0.760 1.00 26.31 141 ALA A O 1
ATOM 1133 N N . ALA A 1 142 ? -32.189 21.682 2.640 1.00 35.88 142 ALA A N 1
ATOM 1134 C CA . ALA A 1 142 ? -32.343 20.256 2.885 1.00 35.88 142 ALA A CA 1
ATOM 1135 C C . ALA A 1 142 ? -31.914 19.306 1.748 1.00 35.88 142 ALA A C 1
ATOM 1137 O O . ALA A 1 142 ? -32.689 19.014 0.841 1.00 35.88 142 ALA A O 1
ATOM 1138 N N . ILE A 1 143 ? -30.739 18.701 1.908 1.00 30.64 143 ILE A N 1
ATOM 1139 C CA . ILE A 1 143 ? -30.537 17.292 1.576 1.00 30.64 143 ILE A CA 1
ATOM 1140 C C . ILE A 1 143 ? -29.927 16.681 2.829 1.00 30.64 143 ILE A C 1
ATOM 1142 O O . ILE A 1 143 ? -28.907 17.152 3.331 1.00 30.64 143 ILE A O 1
ATOM 1146 N N . GLY A 1 144 ? -30.656 15.725 3.400 1.00 28.30 144 GLY A N 1
ATOM 1147 C CA . GLY A 1 144 ? -30.286 15.052 4.630 1.00 28.30 144 GLY A CA 1
ATOM 1148 C C . GLY A 1 144 ? -28.871 14.500 4.553 1.00 28.30 144 GLY A C 1
ATOM 1149 O O . GLY A 1 144 ? -28.400 14.085 3.495 1.00 28.30 144 GLY A O 1
ATOM 1150 N N . CYS A 1 145 ? -28.223 14.513 5.712 1.00 30.66 145 CYS A N 1
ATOM 1151 C CA . CYS A 1 145 ? -27.043 13.723 5.999 1.00 30.66 145 CYS A CA 1
ATOM 1152 C C . CYS A 1 145 ? -27.375 12.251 5.731 1.00 30.66 145 CYS A C 1
ATOM 1154 O O . CYS A 1 145 ? -27.878 11.543 6.595 1.00 30.66 145 CYS A O 1
ATOM 1156 N N . ASP A 1 146 ? -27.135 11.834 4.500 1.00 27.56 146 ASP A N 1
ATOM 1157 C CA . ASP A 1 146 ? -26.890 10.456 4.130 1.00 27.56 146 ASP A CA 1
ATOM 1158 C C . ASP A 1 146 ? -25.793 10.502 3.069 1.00 27.56 146 ASP A C 1
ATOM 1160 O O . ASP A 1 146 ? -25.960 10.153 1.904 1.00 27.56 146 ASP A O 1
ATOM 1164 N N . VAL A 1 147 ? -24.626 11.007 3.480 1.00 27.58 147 VAL A N 1
ATOM 1165 C CA . VAL A 1 147 ? -23.408 10.460 2.901 1.00 27.58 147 VAL A CA 1
ATOM 1166 C C . VAL A 1 147 ? -23.329 9.072 3.515 1.00 27.58 147 VAL A C 1
ATOM 1168 O O . VAL A 1 147 ? -22.699 8.870 4.553 1.00 27.58 147 VAL A O 1
ATOM 1171 N N . THR A 1 148 ? -23.997 8.109 2.878 1.00 26.53 148 THR A N 1
ATOM 1172 C CA . THR A 1 148 ? -23.463 6.759 2.840 1.00 26.53 148 THR A CA 1
ATOM 1173 C C . THR A 1 148 ? -22.070 6.930 2.268 1.00 26.53 148 THR A C 1
ATOM 1175 O O . THR A 1 148 ? -21.856 6.999 1.057 1.00 26.53 148 THR A O 1
ATOM 1178 N N . VAL A 1 149 ? -21.117 7.126 3.171 1.00 33.34 149 VAL A N 1
ATOM 1179 C CA . VAL A 1 149 ? -19.728 6.871 2.902 1.00 33.34 149 VAL A CA 1
ATOM 1180 C C . VAL A 1 149 ? -19.747 5.389 2.548 1.00 33.34 149 VAL A C 1
ATOM 1182 O O . VAL A 1 149 ? -19.806 4.535 3.430 1.00 33.34 149 VAL A O 1
ATOM 1185 N N . GLU A 1 150 ? -19.814 5.078 1.254 1.00 31.09 150 GLU A N 1
ATOM 1186 C CA . GLU A 1 150 ? -19.532 3.748 0.714 1.00 31.09 150 GLU A CA 1
ATOM 1187 C C . GLU A 1 150 ? -18.031 3.482 0.925 1.00 31.09 150 GLU A C 1
ATOM 1189 O O . GLU A 1 150 ? -17.226 3.404 0.002 1.00 31.09 150 GLU A O 1
ATOM 1194 N N . THR A 1 151 ? -17.623 3.455 2.191 1.00 43.75 151 THR A N 1
ATOM 1195 C CA . THR A 1 151 ? -16.356 2.931 2.674 1.00 43.75 151 THR A CA 1
ATOM 1196 C C . THR A 1 151 ? -16.580 1.459 2.961 1.00 43.75 151 THR A C 1
ATOM 1198 O O . THR A 1 151 ? -17.431 1.127 3.786 1.00 43.75 151 THR A O 1
ATOM 1201 N N . SER A 1 152 ? -15.771 0.609 2.321 1.00 46.47 152 SER A N 1
ATOM 1202 C CA . SER A 1 152 ? -15.940 -0.848 2.155 1.00 46.47 152 SER A CA 1
ATOM 1203 C C . SER A 1 152 ? -16.886 -1.179 0.985 1.00 46.47 152 SER A C 1
ATOM 1205 O O . SER A 1 152 ? -18.036 -0.779 0.990 1.00 46.47 152 SER A O 1
ATOM 1207 N N . ASP A 1 153 ? -16.445 -1.820 -0.105 1.00 47.59 153 ASP A N 1
ATOM 1208 C CA . ASP A 1 153 ? -15.866 -3.160 -0.060 1.00 47.59 153 ASP A CA 1
ATOM 1209 C C . ASP A 1 153 ? -14.737 -3.439 -1.077 1.00 47.59 153 ASP A C 1
ATOM 1211 O O . ASP A 1 153 ? -14.862 -3.282 -2.290 1.00 47.59 153 ASP A O 1
ATOM 1215 N N . SER A 1 154 ? -13.618 -3.875 -0.486 1.00 72.81 154 SER A N 1
ATOM 1216 C CA . SER A 1 154 ? -12.604 -4.823 -0.959 1.00 72.81 154 SER A CA 1
ATOM 1217 C C . SER A 1 154 ? -12.130 -4.731 -2.414 1.00 72.81 154 SER A C 1
ATOM 1219 O O . SER A 1 154 ? -12.850 -5.033 -3.357 1.00 72.81 154 SER A O 1
ATOM 1221 N N . TRP A 1 155 ? -10.824 -4.513 -2.616 1.00 81.94 155 TRP A N 1
ATOM 1222 C CA . TRP A 1 155 ? -10.151 -4.714 -3.911 1.00 81.94 155 TRP A CA 1
ATOM 1223 C C . TRP A 1 155 ? -10.518 -6.038 -4.592 1.00 81.94 155 TRP A C 1
ATOM 1225 O O . TRP A 1 155 ? -10.526 -6.113 -5.817 1.00 81.94 155 TRP A O 1
ATOM 1235 N N . LYS A 1 156 ? -10.856 -7.066 -3.808 1.00 85.56 156 LYS A N 1
ATOM 1236 C CA . LYS A 1 156 ? -11.414 -8.324 -4.296 1.00 85.56 156 LYS A CA 1
ATOM 1237 C C . LYS A 1 156 ? -12.651 -8.103 -5.173 1.00 85.56 156 LYS A C 1
ATOM 1239 O O . LYS A 1 156 ? -12.703 -8.669 -6.258 1.00 85.56 156 LYS A O 1
ATOM 1244 N N . ASP A 1 157 ? -13.594 -7.283 -4.731 1.00 84.31 157 ASP A N 1
ATOM 1245 C CA . ASP A 1 157 ? -14.892 -7.085 -5.371 1.00 84.31 157 ASP A CA 1
ATOM 1246 C C . ASP A 1 157 ? -14.738 -6.220 -6.623 1.00 84.31 157 ASP A C 1
ATOM 1248 O O . ASP A 1 157 ? -15.236 -6.564 -7.695 1.00 84.31 157 ASP A O 1
ATOM 1252 N N . TRP A 1 158 ? -13.920 -5.164 -6.559 1.00 86.19 158 TRP A N 1
ATOM 1253 C CA . TRP A 1 158 ? -13.576 -4.383 -7.753 1.00 86.19 158 TRP A CA 1
ATOM 1254 C C . TRP A 1 158 ? -12.832 -5.217 -8.804 1.00 86.19 158 TRP A C 1
ATOM 1256 O O . TRP A 1 158 ? -13.078 -5.067 -10.001 1.00 86.19 158 TRP A O 1
ATOM 1266 N N . GLN A 1 159 ? -11.949 -6.124 -8.377 1.00 90.62 159 GLN A N 1
ATOM 1267 C CA . GLN A 1 159 ? -11.286 -7.072 -9.273 1.00 90.62 159 GLN A CA 1
ATOM 1268 C C . GLN A 1 159 ? -12.228 -8.163 -9.803 1.00 90.62 159 GLN A C 1
ATOM 1270 O O . GLN A 1 159 ? -11.958 -8.714 -10.868 1.00 90.62 159 GLN A O 1
ATOM 1275 N N . GLU A 1 160 ? -13.296 -8.505 -9.078 1.00 86.94 160 GLU A N 1
ATOM 1276 C CA . GLU A 1 160 ? -14.306 -9.481 -9.508 1.00 86.94 160 GLU A CA 1
ATOM 1277 C C . GLU A 1 160 ? -15.250 -8.906 -10.566 1.00 86.94 160 GLU A C 1
ATOM 1279 O O . GLU A 1 160 ? -15.628 -9.615 -11.499 1.00 86.94 160 GLU A O 1
ATOM 1284 N N . VAL A 1 161 ? -15.578 -7.616 -10.473 1.00 85.38 161 VAL A N 1
ATOM 1285 C CA . VAL A 1 161 ? -16.390 -6.917 -11.482 1.00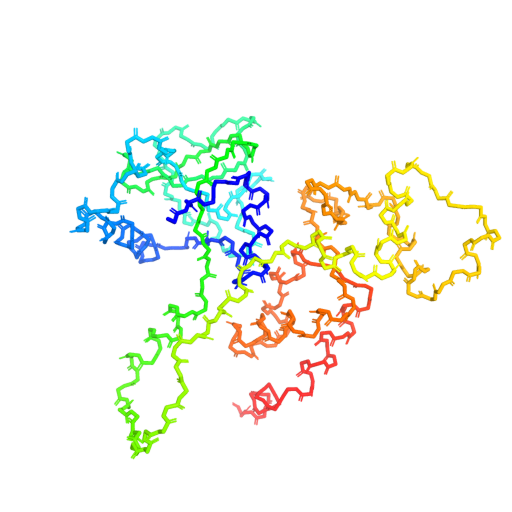 85.38 161 VAL A CA 1
ATOM 1286 C C . VAL A 1 161 ? -15.576 -6.589 -12.744 1.00 85.38 161 VAL A C 1
ATOM 1288 O O . VAL A 1 161 ? -16.125 -6.536 -13.850 1.00 85.38 161 VAL A O 1
ATOM 1291 N N . ASP A 1 162 ? -14.258 -6.399 -12.623 1.00 89.06 162 ASP A N 1
ATOM 1292 C CA . ASP A 1 162 ? -13.373 -6.183 -13.769 1.00 89.06 162 ASP A CA 1
ATOM 1293 C C . ASP A 1 162 ? -13.191 -7.478 -14.580 1.00 89.06 162 ASP A C 1
ATOM 1295 O O . ASP A 1 162 ? -12.569 -8.442 -14.140 1.00 89.06 162 ASP A O 1
ATOM 1299 N N . LYS A 1 163 ? -13.700 -7.499 -15.817 1.00 87.81 163 LYS A N 1
ATOM 1300 C CA . LYS A 1 163 ? -13.657 -8.690 -16.687 1.00 87.81 163 LYS A CA 1
ATOM 1301 C C . LYS A 1 163 ? -12.236 -9.192 -16.973 1.00 87.81 163 LYS A C 1
ATOM 1303 O O . LYS A 1 163 ? -12.038 -10.398 -17.134 1.00 87.81 163 LYS A O 1
ATOM 1308 N N . VAL A 1 164 ? -11.256 -8.291 -17.073 1.00 89.12 164 VAL A N 1
ATOM 1309 C CA . VAL A 1 164 ? -9.857 -8.641 -17.364 1.00 89.12 164 VAL A CA 1
ATOM 1310 C C . VAL A 1 164 ? -9.247 -9.315 -16.145 1.00 89.12 164 VAL A C 1
ATOM 1312 O O . VAL A 1 164 ? -8.678 -10.404 -16.257 1.00 89.12 164 VAL A O 1
ATOM 1315 N N . LEU A 1 165 ? -9.407 -8.701 -14.975 1.00 90.62 165 LEU A N 1
ATOM 1316 C CA . LEU A 1 165 ? -8.873 -9.224 -13.728 1.00 90.62 165 LEU A CA 1
ATOM 1317 C C . LEU A 1 165 ? -9.619 -10.483 -13.279 1.00 90.62 165 LEU A C 1
ATOM 1319 O O . LEU A 1 165 ? -8.962 -11.420 -12.843 1.00 90.62 165 LEU A O 1
ATOM 1323 N N . ALA A 1 166 ? -10.934 -10.593 -13.461 1.00 89.00 166 ALA A N 1
ATOM 1324 C CA . ALA A 1 166 ? -11.686 -11.819 -13.186 1.00 89.00 166 ALA A CA 1
ATOM 1325 C C . ALA A 1 166 ? -11.198 -13.004 -14.043 1.00 89.00 166 ALA A C 1
ATOM 1327 O O . ALA A 1 166 ? -11.028 -14.120 -13.543 1.00 89.00 166 ALA A O 1
ATOM 1328 N N . THR A 1 167 ? -10.894 -12.752 -15.322 1.00 88.56 167 THR A N 1
ATOM 1329 C CA . THR A 1 167 ? -10.320 -13.761 -16.228 1.00 88.56 167 THR A CA 1
ATOM 1330 C C . THR A 1 167 ? -8.952 -14.231 -15.729 1.00 88.56 167 THR A C 1
ATOM 1332 O O . THR A 1 167 ? -8.715 -15.436 -15.611 1.00 88.56 167 THR A O 1
ATOM 1335 N N . LEU A 1 168 ? -8.071 -13.291 -15.368 1.00 88.62 168 LEU A N 1
ATOM 1336 C CA . LEU A 1 168 ? -6.746 -13.592 -14.815 1.00 88.62 168 LEU A CA 1
ATOM 1337 C C . LEU A 1 168 ? -6.836 -14.343 -13.482 1.00 88.62 168 LEU A C 1
ATOM 1339 O O . LEU A 1 168 ? -6.114 -15.325 -13.304 1.00 88.62 168 LEU A O 1
ATOM 1343 N N . LYS A 1 169 ? -7.764 -13.958 -12.597 1.00 88.94 169 LYS A N 1
ATOM 1344 C CA . LYS A 1 169 ? -8.017 -14.616 -11.306 1.00 88.94 169 LYS A CA 1
ATOM 1345 C C . LYS A 1 169 ? -8.287 -16.096 -11.514 1.00 88.94 169 LYS A C 1
ATOM 1347 O O . LYS A 1 169 ? -7.623 -16.933 -10.912 1.00 88.94 169 LYS A O 1
ATOM 1352 N N . GLY A 1 170 ? -9.185 -16.421 -12.448 1.00 87.94 170 GLY A N 1
ATOM 1353 C CA . GLY A 1 170 ? -9.506 -17.804 -12.787 1.00 87.94 170 GLY A CA 1
ATOM 1354 C C . GLY A 1 170 ? -8.291 -18.607 -13.257 1.00 87.94 170 GLY A C 1
ATOM 1355 O O . GLY A 1 170 ? -8.207 -19.803 -12.989 1.00 87.94 170 GLY A O 1
ATOM 1356 N N . TRP A 1 171 ? -7.334 -17.975 -13.939 1.00 88.25 171 TRP A N 1
ATOM 1357 C CA . TRP A 1 171 ? -6.110 -18.643 -14.379 1.00 88.25 171 TRP A CA 1
ATOM 1358 C C . TRP A 1 171 ? -5.171 -18.869 -13.197 1.00 88.25 171 TRP A C 1
ATOM 1360 O O . TRP A 1 171 ? -4.708 -19.994 -13.008 1.00 88.25 171 TRP A O 1
ATOM 1370 N N . VAL A 1 172 ? -4.926 -17.831 -12.385 1.00 89.12 172 VAL A N 1
ATOM 1371 C CA . VAL A 1 172 ? -4.052 -17.901 -11.199 1.00 89.12 172 VAL A CA 1
ATOM 1372 C C . VAL A 1 172 ? -4.556 -18.971 -10.230 1.00 89.12 172 VAL A C 1
ATOM 1374 O O . VAL A 1 172 ? -3.769 -19.806 -9.794 1.00 89.12 172 VAL A O 1
ATOM 1377 N N . THR A 1 173 ? -5.868 -19.038 -9.979 1.00 88.44 173 THR A N 1
ATOM 1378 C CA . THR A 1 173 ? -6.485 -20.066 -9.124 1.00 88.44 173 THR A CA 1
ATOM 1379 C C . THR A 1 173 ? -6.268 -21.490 -9.645 1.00 88.44 173 THR A C 1
ATOM 1381 O O . THR A 1 173 ? -6.083 -22.405 -8.850 1.00 88.44 173 THR A O 1
ATOM 1384 N N . ARG A 1 174 ? -6.257 -21.704 -10.969 1.00 88.25 174 ARG A N 1
ATOM 1385 C CA . ARG A 1 174 ? -5.978 -23.025 -11.567 1.00 88.25 174 ARG A CA 1
ATOM 1386 C C . ARG A 1 174 ? -4.490 -23.377 -11.610 1.00 88.25 174 ARG A C 1
ATOM 1388 O O . ARG A 1 174 ? -4.147 -24.512 -11.927 1.00 88.25 174 ARG A O 1
ATOM 1395 N N . GLY A 1 175 ? -3.606 -22.415 -11.352 1.00 85.19 175 GLY A N 1
ATOM 1396 C CA . GLY A 1 175 ? -2.157 -22.611 -11.365 1.00 85.19 175 GLY A CA 1
ATOM 1397 C C . GLY A 1 175 ? -1.536 -22.775 -12.757 1.00 85.19 175 GLY A C 1
ATOM 1398 O O . GLY A 1 175 ? -0.342 -23.052 -12.857 1.00 85.19 175 GLY A O 1
ATOM 1399 N N . HIS A 1 176 ? -2.292 -22.592 -13.845 1.00 85.12 176 HIS A N 1
ATOM 1400 C CA . HIS A 1 176 ? -1.753 -22.679 -15.204 1.00 85.12 176 HIS A CA 1
ATOM 1401 C C . HIS A 1 176 ? -2.415 -21.692 -16.173 1.00 85.12 176 HIS A C 1
ATOM 1403 O O . HIS A 1 176 ? -3.600 -21.368 -16.073 1.00 85.12 176 HIS A O 1
ATOM 1409 N N . LEU A 1 177 ? -1.635 -21.246 -17.162 1.00 83.50 177 LEU A N 1
ATOM 1410 C CA . LEU A 1 177 ? -2.135 -20.437 -18.273 1.00 83.50 177 LEU A CA 1
ATOM 1411 C C . LEU A 1 177 ? -2.992 -21.284 -19.237 1.00 83.50 177 LEU A C 1
ATOM 1413 O O . LEU A 1 177 ? -2.744 -22.488 -19.376 1.00 83.50 177 LEU A O 1
ATOM 1417 N N . PRO A 1 178 ? -3.955 -20.674 -19.953 1.00 83.19 178 PRO A N 1
ATOM 1418 C CA . PRO A 1 178 ? -4.634 -21.309 -21.082 1.00 83.19 178 PRO A CA 1
ATOM 1419 C C . PRO A 1 178 ? -3.681 -21.616 -22.245 1.00 83.19 178 PRO A C 1
ATOM 1421 O O . PRO A 1 178 ? -2.535 -21.140 -22.301 1.00 83.19 178 PRO A O 1
ATOM 1424 N N . ARG A 1 179 ? -4.165 -22.393 -23.219 1.00 85.62 179 ARG A N 1
ATOM 1425 C CA . ARG A 1 179 ? -3.382 -22.778 -24.402 1.00 85.62 179 ARG A CA 1
ATOM 1426 C C . ARG A 1 179 ? -2.969 -21.544 -25.206 1.00 85.62 179 ARG A C 1
ATOM 1428 O O . ARG A 1 179 ? -3.598 -20.492 -25.150 1.00 85.62 179 ARG A O 1
ATOM 1435 N N . ALA A 1 180 ? -1.883 -21.660 -25.972 1.00 82.06 180 ALA A N 1
ATOM 1436 C CA . ALA A 1 180 ? -1.347 -20.538 -26.748 1.00 82.06 180 ALA A 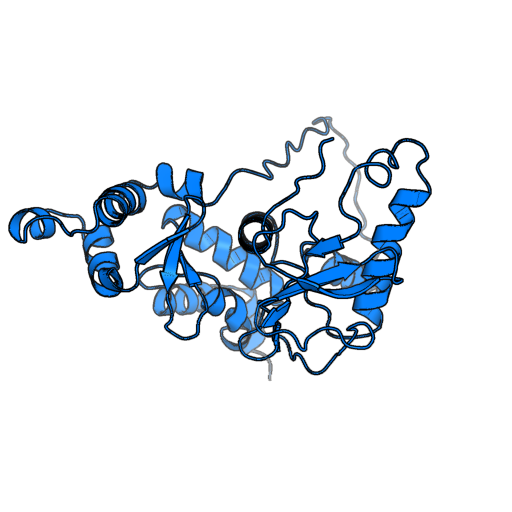CA 1
ATOM 1437 C C . ALA A 1 180 ? -2.379 -19.925 -27.712 1.00 82.06 180 ALA A C 1
ATOM 1439 O O . ALA A 1 180 ? -2.414 -18.707 -27.853 1.00 82.06 180 ALA A O 1
ATOM 1440 N N . GLU A 1 181 ? -3.232 -20.752 -28.316 1.00 83.25 181 GLU A N 1
ATOM 1441 C CA . GLU A 1 181 ? -4.289 -20.288 -29.220 1.00 83.25 181 GLU A CA 1
ATOM 1442 C C . GLU A 1 181 ? -5.401 -19.536 -28.483 1.00 83.25 181 GLU A C 1
ATOM 1444 O O . GLU A 1 181 ? -5.799 -18.464 -28.923 1.00 83.25 181 GLU A O 1
ATOM 1449 N N . GLU A 1 182 ? -5.819 -20.013 -27.308 1.00 81.44 182 GLU A N 1
ATOM 1450 C CA . GLU A 1 182 ? -6.786 -19.311 -26.450 1.00 81.44 182 GLU A CA 1
ATOM 1451 C C . GLU A 1 182 ? -6.222 -17.950 -26.017 1.00 81.44 182 GLU A C 1
ATOM 1453 O O . GLU A 1 182 ? -6.880 -16.925 -26.154 1.00 81.44 182 GLU A O 1
ATOM 1458 N N . ARG A 1 183 ? -4.941 -17.901 -25.621 1.00 80.69 183 ARG A N 1
ATOM 1459 C CA . ARG A 1 183 ? -4.262 -16.652 -25.229 1.00 80.69 183 ARG A CA 1
ATOM 1460 C C . ARG A 1 183 ? -4.148 -15.619 -26.351 1.00 80.69 183 ARG A C 1
ATOM 1462 O O . ARG A 1 183 ? -4.030 -14.433 -26.047 1.00 80.69 183 ARG A O 1
ATOM 1469 N N . LYS A 1 184 ? -4.129 -16.036 -27.622 1.00 82.19 184 LYS A N 1
ATOM 1470 C CA . LYS A 1 184 ? -4.094 -15.118 -28.776 1.00 82.19 184 LYS A CA 1
ATOM 1471 C C . LYS A 1 184 ? -5.447 -14.457 -29.031 1.00 82.19 184 LYS A C 1
ATOM 1473 O O . LYS A 1 184 ? -5.462 -13.343 -29.543 1.00 82.19 184 LYS A O 1
ATOM 1478 N N . MET A 1 185 ? -6.543 -15.132 -28.683 1.00 81.06 185 MET A N 1
ATOM 1479 C CA . MET A 1 185 ? -7.907 -14.613 -28.834 1.00 81.06 185 MET A CA 1
ATOM 1480 C C . MET A 1 185 ? -8.288 -13.619 -27.727 1.00 81.06 185 MET A C 1
ATOM 1482 O O . MET A 1 185 ? -9.289 -12.918 -27.841 1.00 81.06 185 MET A O 1
ATOM 1486 N N . GLU A 1 186 ? -7.480 -13.534 -26.671 1.00 83.75 186 GLU A N 1
ATOM 1487 C CA . GLU A 1 186 ? -7.703 -12.643 -25.537 1.00 83.75 186 GLU A CA 1
ATOM 1488 C C . GLU A 1 186 ? -7.454 -11.164 -25.853 1.00 83.75 186 GLU A C 1
ATOM 1490 O O . GLU A 1 186 ? -6.633 -10.785 -26.699 1.00 83.75 186 GLU A O 1
ATOM 1495 N N . SER A 1 187 ? -8.125 -10.302 -25.087 1.00 79.38 187 SER A N 1
ATOM 1496 C CA . SER A 1 187 ? -7.983 -8.851 -25.222 1.00 79.38 187 SER A CA 1
ATOM 1497 C C . SER A 1 187 ? -6.536 -8.383 -25.006 1.00 79.38 187 SER A C 1
ATOM 1499 O O . SER A 1 187 ? -5.746 -8.985 -24.274 1.00 79.38 187 SER A O 1
ATOM 1501 N N . THR A 1 188 ? -6.171 -7.250 -25.612 1.00 78.31 188 THR A N 1
ATOM 1502 C CA . THR A 1 188 ? -4.852 -6.624 -25.401 1.00 78.31 188 THR A CA 1
ATOM 1503 C C . THR A 1 188 ? -4.581 -6.334 -23.920 1.00 78.31 188 THR A C 1
ATOM 1505 O O . THR A 1 188 ? -3.449 -6.506 -23.474 1.00 78.31 188 THR A O 1
ATOM 1508 N N . ALA A 1 189 ? -5.615 -5.989 -23.145 1.00 74.19 189 ALA A N 1
ATOM 1509 C CA . ALA A 1 189 ? -5.514 -5.785 -21.702 1.00 74.19 189 ALA A CA 1
ATOM 1510 C C . ALA A 1 189 ? -5.102 -7.072 -20.965 1.00 74.19 189 ALA A C 1
ATOM 1512 O O . ALA A 1 189 ? -4.109 -7.070 -20.238 1.00 74.19 189 ALA A O 1
ATOM 1513 N N . VAL A 1 190 ? -5.772 -8.200 -21.235 1.00 79.31 190 VAL A N 1
ATOM 1514 C CA . VAL A 1 190 ? -5.399 -9.514 -20.675 1.00 79.31 190 VAL A CA 1
ATOM 1515 C C . VAL A 1 190 ? -3.969 -9.889 -21.084 1.00 79.31 190 VAL A C 1
ATOM 1517 O O . VAL A 1 190 ? -3.167 -10.315 -20.251 1.00 79.31 190 VAL A O 1
ATOM 1520 N N . ARG A 1 191 ? -3.595 -9.670 -22.352 1.00 81.69 191 ARG A N 1
ATOM 1521 C CA . ARG A 1 191 ? -2.239 -9.953 -22.855 1.00 81.69 191 ARG A CA 1
ATOM 1522 C C . ARG A 1 191 ? -1.150 -9.093 -22.207 1.00 81.69 191 ARG A C 1
ATOM 1524 O O . ARG A 1 191 ? -0.024 -9.567 -22.064 1.00 81.69 191 ARG A O 1
ATOM 1531 N N . HIS A 1 192 ? -1.445 -7.863 -21.787 1.00 82.75 192 HIS A N 1
ATOM 1532 C CA . HIS A 1 192 ? -0.483 -7.046 -21.044 1.00 82.75 192 HIS A CA 1
ATOM 1533 C C . HIS A 1 192 ? -0.167 -7.640 -19.666 1.00 82.75 192 HIS A C 1
ATOM 1535 O O . HIS A 1 192 ? 1.006 -7.714 -19.298 1.00 82.75 192 HIS A O 1
ATOM 1541 N N . HIS A 1 193 ? -1.173 -8.151 -18.953 1.00 80.44 193 HIS A N 1
ATOM 1542 C CA . HIS A 1 193 ? -0.971 -8.828 -17.669 1.00 80.44 193 HIS A CA 1
ATOM 1543 C C . HIS A 1 193 ? -0.251 -10.179 -17.797 1.00 80.44 193 HIS A C 1
ATOM 1545 O O . HIS A 1 193 ? 0.497 -10.555 -16.897 1.00 80.44 193 HIS A O 1
ATOM 1551 N N . GLN A 1 194 ? -0.390 -10.888 -18.927 1.00 80.81 194 GLN A N 1
ATOM 1552 C CA . GLN A 1 194 ? 0.313 -12.162 -19.164 1.00 80.81 194 GLN A CA 1
ATOM 1553 C C . GLN A 1 194 ? 1.839 -12.047 -19.024 1.00 80.81 194 GLN A C 1
ATOM 1555 O O . GLN A 1 194 ? 2.489 -13.019 -18.641 1.00 80.81 194 GLN A O 1
ATOM 1560 N N . ARG A 1 195 ? 2.424 -10.873 -19.306 1.00 82.12 195 ARG A N 1
ATOM 1561 C CA . ARG A 1 195 ? 3.874 -10.642 -19.163 1.00 82.12 195 ARG A CA 1
ATOM 1562 C C . ARG A 1 195 ? 4.348 -10.766 -17.716 1.00 82.12 195 ARG A C 1
ATOM 1564 O O . ARG A 1 195 ? 5.482 -11.169 -17.481 1.00 82.12 195 ARG A O 1
ATOM 1571 N N . GLU A 1 196 ? 3.475 -10.467 -16.761 1.00 84.19 196 GLU A N 1
ATOM 1572 C CA . GLU A 1 196 ? 3.761 -10.538 -15.329 1.00 84.19 196 GLU A CA 1
ATOM 1573 C C . GLU A 1 196 ? 3.245 -11.836 -14.692 1.00 84.19 196 GLU A C 1
ATOM 1575 O O . GLU A 1 196 ? 3.382 -11.996 -13.487 1.00 84.19 196 GLU A O 1
ATOM 1580 N N . TRP A 1 197 ? 2.705 -12.785 -15.473 1.00 83.31 197 TRP A N 1
ATOM 1581 C CA . TRP A 1 197 ? 2.046 -14.008 -14.982 1.00 83.31 197 TRP A CA 1
ATOM 1582 C C . TRP A 1 197 ? 2.798 -14.722 -13.852 1.00 83.31 197 TRP A C 1
ATOM 1584 O O . TRP A 1 197 ? 2.212 -15.047 -12.827 1.00 83.31 197 TRP A O 1
ATOM 1594 N N . LYS A 1 198 ? 4.111 -14.936 -14.018 1.00 85.62 198 LYS A N 1
ATOM 1595 C CA . LYS A 1 198 ? 4.946 -15.653 -13.034 1.00 85.62 198 LYS A CA 1
ATOM 1596 C C . LYS A 1 198 ? 5.050 -14.946 -11.678 1.00 85.62 198 LYS A C 1
ATOM 1598 O O . LYS A 1 198 ? 5.552 -15.535 -10.731 1.00 85.62 198 LYS A O 1
ATOM 1603 N N . ARG A 1 199 ? 4.648 -13.678 -11.613 1.00 88.00 199 ARG A N 1
ATOM 1604 C CA . ARG A 1 199 ? 4.660 -12.836 -10.418 1.00 88.00 199 ARG A CA 1
ATOM 1605 C C . ARG A 1 199 ? 3.264 -12.631 -9.846 1.00 88.00 199 ARG A C 1
ATOM 1607 O O . ARG A 1 199 ? 3.151 -11.960 -8.829 1.00 88.00 199 ARG A O 1
ATOM 1614 N N . LEU A 1 200 ? 2.221 -13.144 -10.497 1.00 90.00 200 LEU A N 1
ATOM 1615 C CA . LEU A 1 200 ? 0.857 -12.969 -10.025 1.00 90.00 200 LEU A CA 1
ATOM 1616 C C . LEU A 1 200 ? 0.532 -14.009 -8.956 1.00 90.00 200 LEU A C 1
ATOM 1618 O O . LEU A 1 200 ? 0.788 -15.199 -9.134 1.00 90.00 200 LEU A O 1
ATOM 1622 N N . SER A 1 201 ? -0.063 -13.554 -7.862 1.00 89.12 201 SER A N 1
ATOM 1623 C CA . SER A 1 201 ? -0.547 -14.394 -6.769 1.00 89.12 201 SER A CA 1
ATOM 1624 C C . SER A 1 201 ? -1.905 -13.903 -6.288 1.00 89.12 201 SER A C 1
ATOM 1626 O O . SER A 1 201 ? -2.283 -12.760 -6.537 1.00 89.12 201 SER A O 1
ATOM 1628 N N . ILE A 1 202 ? -2.638 -14.767 -5.589 1.00 87.75 202 ILE A N 1
ATOM 1629 C CA . ILE A 1 202 ? -3.854 -14.383 -4.872 1.00 87.75 202 ILE A CA 1
ATOM 1630 C C . ILE A 1 202 ? -3.560 -14.491 -3.377 1.00 87.75 202 ILE A C 1
ATOM 1632 O O . ILE A 1 202 ? -3.192 -15.568 -2.912 1.00 87.75 202 ILE A O 1
ATOM 1636 N N . GLN A 1 203 ? -3.730 -13.390 -2.647 1.00 80.00 203 GLN A N 1
ATOM 1637 C CA . GLN A 1 203 ? -3.676 -13.346 -1.184 1.00 80.00 203 GLN A CA 1
ATOM 1638 C C . GLN A 1 203 ? -4.992 -12.769 -0.668 1.00 80.00 203 GLN A C 1
ATOM 1640 O O . GLN A 1 203 ? -5.466 -11.763 -1.189 1.00 80.00 203 GLN A O 1
ATOM 1645 N N . ASP A 1 204 ? -5.631 -13.448 0.288 1.00 77.38 204 ASP A N 1
ATOM 1646 C CA . ASP A 1 204 ? -6.919 -13.040 0.876 1.00 77.38 204 ASP A CA 1
ATOM 1647 C C . ASP A 1 204 ? -8.007 -12.685 -0.165 1.00 77.38 204 ASP A C 1
ATOM 1649 O O . ASP A 1 204 ? -8.851 -11.811 0.023 1.00 77.38 204 ASP A O 1
ATOM 1653 N N . GLY A 1 205 ? -7.991 -13.380 -1.310 1.00 82.12 205 GLY A N 1
ATOM 1654 C CA . GLY A 1 205 ? -8.934 -13.179 -2.414 1.00 82.12 205 GLY A CA 1
ATOM 1655 C C . GLY A 1 205 ? -8.605 -12.020 -3.364 1.00 82.12 205 GLY A C 1
ATOM 1656 O O . GLY A 1 205 ? -9.304 -11.876 -4.372 1.00 82.12 205 GLY A O 1
ATOM 1657 N N . VAL A 1 206 ? -7.543 -11.255 -3.099 1.00 87.31 206 VAL A N 1
ATOM 1658 C CA . VAL A 1 206 ? -7.056 -10.135 -3.916 1.00 87.31 206 VAL A CA 1
ATOM 1659 C C . VAL A 1 206 ? -5.900 -10.594 -4.804 1.00 87.31 206 VAL A C 1
ATOM 1661 O O . VAL A 1 206 ? -4.986 -11.287 -4.361 1.00 87.31 206 VAL A O 1
ATOM 1664 N N . GLN A 1 207 ? -5.939 -10.219 -6.081 1.00 90.81 207 GLN A N 1
ATOM 1665 C CA . GLN A 1 207 ? -4.851 -10.444 -7.027 1.00 90.81 207 GLN A CA 1
ATOM 1666 C C . GLN A 1 207 ? -3.742 -9.417 -6.832 1.00 90.81 207 GLN A C 1
ATOM 1668 O O . GLN A 1 207 ? -3.973 -8.203 -6.861 1.00 90.81 207 GLN A O 1
ATOM 1673 N N . GLU A 1 208 ? -2.525 -9.927 -6.711 1.00 89.88 208 GLU A N 1
ATOM 1674 C CA . GLU A 1 208 ? -1.326 -9.158 -6.430 1.00 89.88 208 GLU A CA 1
ATOM 1675 C C . GLU A 1 208 ? -0.197 -9.536 -7.383 1.00 89.88 208 GLU A C 1
ATOM 1677 O O . GLU A 1 208 ? -0.164 -10.630 -7.948 1.00 89.88 208 GLU A O 1
ATOM 1682 N N . ARG A 1 209 ? 0.756 -8.622 -7.540 1.00 90.25 209 ARG A N 1
ATOM 1683 C CA . ARG A 1 209 ? 1.997 -8.813 -8.280 1.00 90.25 209 ARG A CA 1
ATOM 1684 C C . ARG A 1 209 ? 3.173 -8.742 -7.313 1.00 90.25 209 ARG A C 1
ATOM 1686 O O . ARG A 1 209 ? 3.428 -7.696 -6.721 1.00 90.25 209 ARG A O 1
ATOM 1693 N N . ASN A 1 210 ? 3.934 -9.823 -7.205 1.00 84.75 210 ASN A N 1
ATOM 1694 C CA . ASN A 1 210 ? 5.173 -9.852 -6.440 1.00 84.75 210 ASN A CA 1
ATOM 1695 C C . ASN A 1 210 ? 6.276 -9.060 -7.168 1.00 84.75 210 ASN A C 1
ATOM 1697 O O . ASN A 1 210 ? 6.531 -9.259 -8.361 1.00 84.75 210 ASN A O 1
ATOM 1701 N N . THR A 1 211 ? 6.932 -8.154 -6.447 1.00 78.62 211 THR A N 1
ATOM 1702 C CA . THR A 1 211 ? 8.007 -7.305 -6.980 1.00 78.62 211 THR A CA 1
ATOM 1703 C C . THR A 1 211 ? 9.402 -7.926 -6.856 1.00 78.62 211 THR A C 1
ATOM 1705 O O . THR A 1 211 ? 10.341 -7.421 -7.466 1.00 78.62 211 THR A O 1
ATOM 1708 N N . GLY A 1 212 ? 9.539 -9.039 -6.127 1.00 67.50 212 GLY A N 1
ATOM 1709 C CA . GLY A 1 212 ? 10.812 -9.704 -5.835 1.00 67.50 212 GLY A CA 1
ATOM 1710 C C . GLY A 1 212 ? 11.572 -9.129 -4.633 1.00 67.50 212 GLY A C 1
ATOM 1711 O O . GLY A 1 212 ? 12.649 -9.625 -4.328 1.00 67.50 212 GLY A O 1
ATOM 1712 N N . LEU A 1 213 ? 11.021 -8.112 -3.960 1.00 61.03 213 LEU A N 1
ATOM 1713 C CA . LEU A 1 213 ? 11.566 -7.477 -2.749 1.00 61.03 213 LEU A CA 1
ATOM 1714 C C . LEU A 1 213 ? 10.698 -7.776 -1.509 1.00 61.03 213 LEU A C 1
ATOM 1716 O O . LEU A 1 213 ? 10.504 -6.906 -0.672 1.00 61.03 213 LEU A O 1
ATOM 1720 N N . ASP A 1 214 ? 10.050 -8.946 -1.460 1.00 58.12 214 ASP A N 1
ATOM 1721 C CA . ASP A 1 214 ? 9.024 -9.322 -0.461 1.00 58.12 214 ASP A CA 1
ATOM 1722 C C . ASP A 1 214 ? 7.826 -8.356 -0.339 1.00 58.12 214 ASP A C 1
ATOM 1724 O O . ASP A 1 214 ? 6.967 -8.493 0.539 1.00 58.12 214 ASP A O 1
ATOM 1728 N N . LEU A 1 215 ? 7.712 -7.411 -1.275 1.00 66.19 215 LEU A N 1
ATOM 1729 C CA . LEU A 1 215 ? 6.606 -6.474 -1.414 1.00 66.19 215 LEU A CA 1
ATOM 1730 C C . LEU A 1 215 ? 5.678 -6.920 -2.548 1.00 66.19 215 LEU A C 1
ATOM 1732 O O . LEU A 1 215 ? 6.112 -7.159 -3.684 1.00 66.19 215 LEU A O 1
ATOM 1736 N N . ALA A 1 216 ? 4.388 -7.010 -2.234 1.00 80.50 216 ALA A N 1
ATOM 1737 C CA . ALA A 1 216 ? 3.332 -7.336 -3.180 1.00 80.50 216 ALA A CA 1
ATOM 1738 C C . ALA A 1 216 ? 2.542 -6.074 -3.549 1.00 80.50 216 ALA A C 1
ATOM 1740 O O . ALA A 1 216 ? 2.129 -5.308 -2.679 1.00 80.50 216 ALA A O 1
ATOM 1741 N N . GLN A 1 217 ? 2.334 -5.868 -4.848 1.00 86.50 217 GLN A N 1
ATOM 1742 C CA . GLN A 1 217 ? 1.535 -4.771 -5.385 1.00 86.50 217 GLN A CA 1
ATOM 1743 C C . GLN A 1 217 ? 0.113 -5.237 -5.682 1.00 86.50 217 GLN A C 1
ATOM 1745 O O . GLN A 1 217 ? -0.065 -6.255 -6.348 1.00 86.50 217 GLN A O 1
ATOM 1750 N N . ILE A 1 218 ? -0.900 -4.472 -5.284 1.00 88.25 218 ILE A N 1
ATOM 1751 C CA . ILE A 1 218 ? -2.293 -4.747 -5.661 1.00 88.25 218 ILE A CA 1
ATOM 1752 C C . ILE A 1 218 ? -2.477 -4.435 -7.147 1.00 88.25 218 ILE A C 1
ATOM 1754 O O . ILE A 1 218 ? -2.084 -3.364 -7.619 1.00 88.25 218 ILE A O 1
ATOM 1758 N N . ILE A 1 219 ? -3.089 -5.357 -7.893 1.00 91.62 219 ILE A N 1
ATOM 1759 C CA . ILE A 1 219 ? -3.427 -5.118 -9.298 1.00 91.62 219 ILE A CA 1
ATOM 1760 C C . ILE A 1 219 ? -4.702 -4.274 -9.369 1.00 91.62 219 ILE A C 1
ATOM 1762 O O . ILE A 1 219 ? -5.764 -4.706 -8.924 1.00 91.62 219 ILE A O 1
ATOM 1766 N N . VAL A 1 220 ? -4.602 -3.076 -9.936 1.00 91.06 220 VAL A N 1
ATOM 1767 C CA . VAL A 1 220 ? -5.698 -2.101 -9.969 1.00 91.06 220 VAL A CA 1
ATOM 1768 C C . VAL A 1 220 ? -6.555 -2.313 -11.226 1.00 91.06 220 VAL A C 1
ATOM 1770 O O . VAL A 1 220 ? -5.997 -2.335 -12.327 1.00 91.06 220 VAL A O 1
ATOM 1773 N N . PRO A 1 221 ? -7.891 -2.451 -11.098 1.00 90.56 221 PRO A N 1
ATOM 1774 C CA . PRO A 1 221 ? -8.823 -2.421 -12.225 1.00 90.56 221 PRO A CA 1
ATOM 1775 C C . PRO A 1 221 ? -8.671 -1.155 -13.066 1.00 90.56 221 PRO A C 1
ATOM 1777 O O . PRO A 1 221 ? -8.492 -0.064 -12.522 1.00 90.56 221 PRO A O 1
ATOM 1780 N N . ALA A 1 222 ? -8.802 -1.266 -14.389 1.00 86.00 222 ALA A N 1
ATOM 1781 C CA . ALA A 1 222 ? -8.551 -0.141 -15.297 1.00 86.00 222 ALA A CA 1
ATOM 1782 C C . ALA A 1 222 ? -9.476 1.065 -15.037 1.00 86.00 222 ALA A C 1
ATOM 1784 O O . ALA A 1 222 ? -9.076 2.210 -15.212 1.00 86.00 222 ALA A O 1
ATOM 1785 N N . ASN A 1 223 ? -10.707 0.822 -14.581 1.00 81.88 223 ASN A N 1
ATOM 1786 C CA . ASN A 1 223 ? -11.665 1.876 -14.234 1.00 81.88 223 ASN A CA 1
ATOM 1787 C C . ASN A 1 223 ? -11.358 2.582 -12.899 1.00 81.88 223 ASN A C 1
ATOM 1789 O O . ASN A 1 223 ? -11.955 3.618 -12.624 1.00 81.88 223 ASN A O 1
ATOM 1793 N N . LYS A 1 224 ? -10.444 2.048 -12.080 1.00 86.56 224 LYS A N 1
ATOM 1794 C CA . LYS A 1 224 ? -10.046 2.617 -10.784 1.00 86.56 224 LYS A CA 1
ATOM 1795 C C . LYS A 1 224 ? -8.696 3.330 -10.815 1.00 86.56 224 LYS A C 1
ATOM 1797 O O . LYS A 1 224 ? -8.361 4.032 -9.866 1.00 86.56 224 LYS A O 1
ATOM 1802 N N . THR A 1 225 ? -7.920 3.204 -11.894 1.00 87.56 225 THR A N 1
ATOM 1803 C CA . THR A 1 225 ? -6.552 3.750 -11.955 1.00 87.56 225 THR A CA 1
ATOM 1804 C C . THR A 1 225 ? -6.506 5.276 -11.883 1.00 87.56 225 THR A C 1
ATOM 1806 O O . THR A 1 225 ? -5.614 5.814 -11.233 1.00 87.56 225 THR A O 1
ATOM 1809 N N . TRP A 1 226 ? -7.453 5.970 -12.529 1.00 81.75 226 TRP A N 1
ATOM 1810 C CA . TRP A 1 226 ? -7.535 7.437 -12.486 1.00 81.75 226 TRP A CA 1
ATOM 1811 C C . TRP A 1 226 ? -7.898 7.933 -11.086 1.00 81.75 226 TRP A C 1
ATOM 1813 O O . TRP A 1 226 ? -7.168 8.740 -10.528 1.00 81.75 226 TRP A O 1
ATOM 1823 N N . GLU A 1 227 ? -8.984 7.408 -10.510 1.00 81.94 227 GLU A N 1
ATOM 1824 C CA . GLU A 1 227 ? -9.467 7.772 -9.169 1.00 81.94 227 GLU A CA 1
ATOM 1825 C C . GLU A 1 227 ? -8.377 7.561 -8.107 1.00 81.94 227 GLU A C 1
ATOM 1827 O O . GLU A 1 227 ? -8.118 8.425 -7.271 1.00 81.94 227 GLU A O 1
ATOM 1832 N N . LEU A 1 228 ? -7.684 6.422 -8.183 1.00 83.00 228 LEU A N 1
ATOM 1833 C CA . LEU A 1 228 ? -6.591 6.101 -7.277 1.00 83.00 228 LEU A CA 1
ATOM 1834 C C . LEU A 1 228 ? -5.401 7.055 -7.439 1.00 83.00 228 LEU A C 1
ATOM 1836 O O . LEU A 1 228 ? -4.821 7.493 -6.444 1.00 83.00 228 LEU A O 1
ATOM 1840 N N . TRP A 1 229 ? -5.015 7.358 -8.683 1.00 85.19 229 TRP A N 1
ATOM 1841 C CA . TRP A 1 229 ? -3.943 8.314 -8.941 1.00 85.19 229 TRP A CA 1
ATOM 1842 C C . TRP A 1 229 ? -4.301 9.699 -8.422 1.00 85.19 229 TRP A C 1
ATOM 1844 O O . TRP A 1 229 ? -3.488 10.277 -7.713 1.00 85.19 229 TRP A O 1
ATOM 1854 N N . ASP A 1 230 ? -5.490 10.201 -8.750 1.00 79.56 230 ASP A N 1
ATOM 1855 C CA . ASP A 1 230 ? -5.952 11.540 -8.390 1.00 79.56 230 ASP A CA 1
ATOM 1856 C C . ASP A 1 230 ? -5.915 11.737 -6.870 1.00 79.56 230 ASP A C 1
ATOM 1858 O O . ASP A 1 230 ? -5.304 12.686 -6.380 1.00 79.56 230 ASP A O 1
ATOM 1862 N N . ARG A 1 231 ? -6.401 10.747 -6.109 1.00 77.31 231 ARG A N 1
ATOM 1863 C CA . ARG A 1 231 ? -6.314 10.735 -4.642 1.00 77.31 231 ARG A CA 1
ATOM 1864 C C . ARG A 1 231 ? -4.874 10.841 -4.133 1.00 77.31 231 ARG A C 1
ATOM 1866 O O . ARG A 1 231 ? -4.575 11.702 -3.312 1.00 77.31 231 ARG A O 1
ATOM 1873 N N . TYR A 1 232 ? -3.969 9.984 -4.614 1.00 75.94 232 TYR A N 1
ATOM 1874 C CA . TYR A 1 232 ? -2.551 10.015 -4.219 1.00 75.94 232 TYR A CA 1
ATOM 1875 C C . TYR A 1 232 ? -1.844 11.299 -4.667 1.00 75.94 232 TYR A C 1
ATOM 1877 O O . TYR A 1 232 ? -0.902 11.768 -4.024 1.00 75.94 232 TYR A O 1
ATOM 1885 N N . HIS A 1 233 ? -2.266 11.842 -5.802 1.00 77.88 233 HIS A N 1
ATOM 1886 C CA . HIS A 1 233 ? -1.678 13.010 -6.422 1.00 77.88 233 HIS A CA 1
ATOM 1887 C C . HIS A 1 233 ? -2.015 14.288 -5.654 1.00 77.88 233 HIS A C 1
ATOM 1889 O O . HIS A 1 233 ? -1.095 15.026 -5.289 1.00 77.88 233 HIS A O 1
ATOM 1895 N N . GLN A 1 234 ? -3.299 14.485 -5.346 1.00 72.62 234 GLN A N 1
ATOM 1896 C CA . GLN A 1 234 ? -3.779 15.548 -4.464 1.00 72.62 234 GLN A CA 1
ATOM 1897 C C . GLN A 1 234 ? -3.136 15.416 -3.079 1.00 72.62 234 GLN A C 1
ATOM 1899 O O . GLN A 1 234 ? -2.627 16.393 -2.538 1.00 72.62 234 GLN A O 1
ATOM 1904 N N . ALA A 1 235 ? -3.031 14.184 -2.564 1.00 65.88 235 ALA A N 1
ATOM 1905 C CA . ALA A 1 235 ? -2.389 13.901 -1.281 1.00 65.88 235 ALA A CA 1
ATOM 1906 C C . ALA A 1 235 ? -0.928 14.275 -1.177 1.00 65.88 235 ALA A C 1
ATOM 1908 O O . ALA A 1 235 ? -0.432 14.642 -0.117 1.00 65.88 235 ALA A O 1
ATOM 1909 N N . SER A 1 236 ? -0.234 14.210 -2.299 1.00 66.69 236 SER A N 1
ATOM 1910 C CA . SER A 1 236 ? 1.166 14.582 -2.354 1.00 66.69 236 SER A CA 1
ATOM 1911 C C . SER A 1 236 ? 1.355 16.082 -2.586 1.00 66.69 236 SER A C 1
ATOM 1913 O O . SER A 1 236 ? 2.463 16.466 -2.946 1.00 66.69 236 SER A O 1
ATOM 1915 N N . GLY A 1 237 ? 0.311 16.917 -2.481 1.00 71.38 237 GLY A N 1
ATOM 1916 C CA . GLY A 1 237 ? 0.393 18.361 -2.724 1.00 71.38 237 GLY A CA 1
ATOM 1917 C C . GLY A 1 237 ? 0.861 18.707 -4.139 1.00 71.38 237 GLY A C 1
ATOM 1918 O O . GLY A 1 237 ? 1.619 19.656 -4.332 1.00 71.38 237 GLY A O 1
ATOM 1919 N N . HIS A 1 238 ? 0.494 17.887 -5.130 1.00 75.12 238 HIS A N 1
ATOM 1920 C CA . HIS A 1 238 ? 0.913 18.052 -6.526 1.00 75.12 238 HIS A CA 1
ATOM 1921 C C . HIS A 1 238 ? 2.440 18.028 -6.760 1.00 75.12 238 HIS A C 1
ATOM 1923 O O . HIS A 1 238 ? 2.910 18.473 -7.806 1.00 75.12 238 HIS A O 1
ATOM 1929 N N . MET A 1 239 ? 3.227 17.413 -5.863 1.00 61.78 239 MET A N 1
ATOM 1930 C CA . MET A 1 239 ? 4.708 17.376 -5.897 1.00 61.78 239 MET A CA 1
ATOM 1931 C C . MET A 1 239 ? 5.333 16.513 -7.023 1.00 61.78 239 MET A C 1
ATOM 1933 O O . MET A 1 239 ? 6.451 15.995 -6.909 1.00 61.78 239 MET A O 1
ATOM 1937 N N . GLY A 1 240 ? 4.625 16.349 -8.142 1.00 62.19 240 GLY A N 1
ATOM 1938 C CA . GLY A 1 240 ? 5.088 15.666 -9.343 1.00 62.19 240 GLY A CA 1
ATOM 1939 C C . GLY A 1 240 ? 5.452 14.192 -9.133 1.00 62.19 240 GLY A C 1
ATOM 1940 O O . GLY A 1 240 ? 5.084 13.542 -8.158 1.00 62.19 240 GLY A O 1
ATOM 1941 N N . MET A 1 241 ? 6.217 13.637 -10.076 1.00 59.88 241 MET A N 1
ATOM 1942 C CA . MET A 1 241 ? 6.568 12.207 -10.099 1.00 59.88 241 MET A CA 1
ATOM 1943 C C . MET A 1 241 ? 7.456 11.758 -8.926 1.00 59.88 241 MET A C 1
ATOM 1945 O O . MET A 1 241 ? 7.546 10.559 -8.659 1.00 59.88 241 MET A O 1
ATOM 1949 N N . ALA A 1 242 ? 8.118 12.695 -8.239 1.00 54.72 242 ALA A N 1
ATOM 1950 C CA . ALA A 1 242 ? 9.082 12.407 -7.179 1.00 54.72 242 ALA A CA 1
ATOM 1951 C C . ALA A 1 242 ? 8.430 11.827 -5.911 1.00 54.72 242 ALA A C 1
ATOM 1953 O O . ALA A 1 242 ? 9.076 11.032 -5.223 1.00 54.72 242 ALA A O 1
ATOM 1954 N N . LYS A 1 243 ? 7.154 12.153 -5.641 1.00 56.75 243 LYS A N 1
ATOM 1955 C CA . LYS A 1 243 ? 6.406 11.656 -4.471 1.00 56.75 243 LYS A CA 1
ATOM 1956 C C . LYS A 1 243 ? 5.351 10.582 -4.762 1.00 56.75 243 LYS A C 1
ATOM 1958 O O . LYS A 1 243 ? 4.865 9.949 -3.836 1.00 56.75 243 LYS A O 1
ATOM 1963 N N . VAL A 1 244 ? 5.139 10.196 -6.024 1.00 61.56 244 VAL A N 1
ATOM 1964 C CA . VAL A 1 244 ? 4.290 9.034 -6.400 1.00 61.56 244 VAL A CA 1
ATOM 1965 C C . VAL A 1 244 ? 4.990 7.678 -6.117 1.00 61.56 244 VAL A C 1
ATOM 1967 O O . VAL A 1 244 ? 4.577 6.617 -6.591 1.00 61.56 244 VAL A O 1
ATOM 1970 N N . LYS A 1 245 ? 6.081 7.681 -5.334 1.00 62.06 245 LYS A N 1
ATOM 1971 C CA . LYS A 1 245 ? 6.815 6.473 -4.927 1.00 62.06 245 LYS A CA 1
ATOM 1972 C C . LYS A 1 245 ? 5.931 5.520 -4.118 1.00 62.06 245 LYS A C 1
ATOM 1974 O O . LYS A 1 245 ? 5.954 4.332 -4.417 1.00 62.06 245 LYS A O 1
ATOM 1979 N N . GLY A 1 246 ? 5.119 6.023 -3.183 1.00 65.94 246 GLY A N 1
ATOM 1980 C CA . GLY A 1 246 ? 4.208 5.196 -2.375 1.00 65.94 246 GLY A CA 1
ATOM 1981 C C . GLY A 1 246 ? 3.163 4.461 -3.223 1.00 65.94 246 GLY A C 1
ATOM 1982 O O . GLY A 1 246 ? 2.973 3.252 -3.079 1.00 65.94 246 GLY A O 1
ATOM 1983 N N . LEU A 1 247 ? 2.584 5.150 -4.215 1.00 76.06 247 LEU A N 1
ATOM 1984 C CA . LEU A 1 247 ? 1.649 4.551 -5.173 1.00 76.06 247 LEU A CA 1
ATOM 1985 C C . LEU A 1 247 ? 2.309 3.407 -5.957 1.00 76.06 247 LEU A C 1
ATOM 1987 O O . LEU A 1 247 ? 1.746 2.324 -6.077 1.00 76.06 247 LEU A O 1
ATOM 1991 N N . ARG A 1 248 ? 3.533 3.622 -6.457 1.00 78.75 248 ARG A N 1
ATOM 1992 C CA . ARG A 1 248 ? 4.291 2.603 -7.202 1.00 78.75 248 ARG A CA 1
ATOM 1993 C C . ARG A 1 248 ? 4.831 1.483 -6.324 1.00 78.75 248 ARG A C 1
ATOM 1995 O O . ARG A 1 248 ? 5.116 0.424 -6.858 1.00 78.75 248 ARG A O 1
ATOM 2002 N N . LYS A 1 249 ? 5.010 1.680 -5.020 1.00 75.62 249 LYS A N 1
ATOM 2003 C CA . LYS A 1 249 ? 5.347 0.588 -4.091 1.00 75.62 249 LYS A CA 1
ATOM 2004 C C . LYS A 1 249 ? 4.143 -0.318 -3.837 1.00 75.62 249 LYS A C 1
ATOM 2006 O O . LYS A 1 249 ? 4.303 -1.520 -3.663 1.00 75.62 249 LYS A O 1
ATOM 2011 N N . THR A 1 250 ? 2.951 0.264 -3.881 1.00 75.56 250 THR A N 1
ATOM 2012 C CA . THR A 1 250 ? 1.715 -0.371 -3.430 1.00 75.56 250 THR A CA 1
ATOM 2013 C C . THR A 1 250 ? 0.885 -0.993 -4.546 1.00 75.56 250 THR A C 1
ATOM 2015 O O . THR A 1 250 ? 0.265 -2.037 -4.354 1.00 75.56 250 THR A O 1
ATOM 2018 N N . PHE A 1 251 ? 0.827 -0.346 -5.703 1.00 86.69 251 PHE A N 1
ATOM 2019 C CA . PHE A 1 251 ? -0.128 -0.674 -6.751 1.00 86.69 251 PHE A CA 1
ATOM 2020 C C . PHE A 1 251 ? 0.566 -1.010 -8.057 1.00 86.69 251 PHE A C 1
ATOM 2022 O O . PHE A 1 251 ? 1.724 -0.658 -8.295 1.00 86.69 251 PHE A O 1
ATOM 2029 N N . TYR A 1 252 ? -0.174 -1.676 -8.933 1.00 90.75 252 TYR A N 1
ATOM 2030 C CA . TYR A 1 252 ? 0.263 -1.982 -10.279 1.00 90.75 252 TYR A CA 1
ATOM 2031 C C . TYR A 1 252 ? -0.912 -1.971 -11.255 1.00 90.75 252 TYR A C 1
ATOM 2033 O O . TYR A 1 252 ? -1.957 -2.562 -11.001 1.00 90.75 252 TYR A O 1
ATOM 2041 N N . TRP A 1 253 ? -0.695 -1.377 -12.425 1.00 91.19 253 TRP A N 1
ATOM 2042 C CA . TRP A 1 253 ? -1.479 -1.651 -13.623 1.00 91.19 253 TRP A CA 1
ATOM 2043 C C . TRP A 1 253 ? -0.575 -1.551 -14.861 1.00 91.19 253 TRP A C 1
ATOM 2045 O O . TRP A 1 253 ? 0.460 -0.867 -14.830 1.00 91.19 253 TRP A O 1
ATOM 2055 N N . PRO A 1 254 ? -0.909 -2.236 -15.966 1.00 88.44 254 PRO A N 1
ATOM 2056 C CA . PRO A 1 254 ? -0.131 -2.134 -17.189 1.00 88.44 254 PRO A CA 1
ATOM 2057 C C . PRO A 1 254 ? -0.139 -0.706 -17.734 1.00 88.44 254 PRO A C 1
ATOM 2059 O O . PRO A 1 254 ? -1.198 -0.117 -17.904 1.00 88.44 254 PRO A O 1
ATOM 2062 N N . GLY A 1 255 ? 1.038 -0.162 -18.044 1.00 86.69 255 GLY A N 1
ATOM 2063 C CA . GLY A 1 255 ? 1.154 1.206 -18.564 1.00 86.69 255 GLY A CA 1
ATOM 2064 C C . GLY A 1 255 ? 1.225 2.301 -17.496 1.00 86.69 255 GLY A C 1
ATOM 2065 O O . GLY A 1 255 ? 1.443 3.453 -17.857 1.00 86.69 255 GLY A O 1
ATOM 2066 N N . MET A 1 256 ? 1.183 1.948 -16.202 1.00 89.62 256 MET A N 1
ATOM 2067 C CA . MET A 1 256 ? 1.261 2.886 -15.071 1.00 89.62 256 MET A CA 1
ATOM 2068 C C . MET A 1 256 ? 2.304 3.993 -15.246 1.00 89.62 256 MET A C 1
ATOM 2070 O O . MET A 1 256 ? 2.010 5.156 -15.010 1.00 89.62 256 MET A O 1
ATOM 2074 N N . GLY A 1 257 ? 3.528 3.678 -15.675 1.00 85.75 257 GLY A N 1
ATOM 2075 C CA . GLY A 1 257 ? 4.557 4.704 -15.877 1.00 85.75 257 GLY A CA 1
ATOM 2076 C C . GLY A 1 257 ? 4.125 5.818 -16.840 1.00 85.75 257 GLY A C 1
ATOM 2077 O O . GLY A 1 257 ? 4.299 6.995 -16.528 1.00 85.75 257 GLY A O 1
ATOM 2078 N N . THR A 1 258 ? 3.536 5.430 -17.971 1.00 87.44 258 THR A N 1
ATOM 2079 C CA . THR A 1 258 ? 3.047 6.327 -19.023 1.00 87.44 258 THR A CA 1
ATOM 2080 C C . THR A 1 258 ? 1.814 7.099 -18.573 1.00 87.44 258 THR A C 1
ATOM 2082 O O . THR A 1 258 ? 1.751 8.309 -18.780 1.00 87.44 258 THR A O 1
ATOM 2085 N N . ASP A 1 259 ? 0.869 6.424 -17.918 1.00 89.69 259 ASP A N 1
ATOM 2086 C CA . ASP A 1 259 ? -0.354 7.048 -17.411 1.00 89.69 259 ASP A CA 1
ATOM 2087 C C . ASP A 1 259 ? -0.042 8.127 -16.378 1.00 89.69 259 ASP A C 1
ATOM 2089 O O . ASP A 1 259 ? -0.459 9.271 -16.534 1.00 89.69 259 ASP A O 1
ATOM 2093 N N . LEU A 1 260 ? 0.786 7.801 -15.381 1.00 88.00 260 LEU A N 1
ATOM 2094 C CA . LEU A 1 260 ? 1.185 8.745 -14.339 1.00 88.00 260 LEU A CA 1
ATOM 2095 C C . LEU A 1 260 ? 1.867 9.983 -14.927 1.00 88.00 260 LEU A C 1
ATOM 2097 O O . LEU A 1 260 ? 1.581 11.104 -14.509 1.00 88.00 260 LEU A O 1
ATOM 2101 N N . GLN A 1 261 ? 2.748 9.799 -15.913 1.00 85.44 261 GLN A N 1
ATOM 2102 C CA . GLN A 1 261 ? 3.405 10.912 -16.593 1.00 85.44 261 GLN A CA 1
ATOM 2103 C C . GLN A 1 261 ? 2.392 11.783 -17.346 1.00 85.44 261 GLN A C 1
ATOM 2105 O O . GLN A 1 261 ? 2.433 13.008 -17.225 1.00 85.44 261 GLN A O 1
ATOM 2110 N N . LYS A 1 262 ? 1.479 11.155 -18.095 1.00 86.38 262 LYS A N 1
ATOM 2111 C CA . LYS A 1 262 ? 0.435 11.843 -18.857 1.00 86.38 262 LYS A CA 1
ATOM 2112 C C . LYS A 1 262 ? -0.483 12.643 -17.935 1.00 86.38 262 LYS A C 1
ATOM 2114 O O . LYS A 1 262 ? -0.645 13.840 -18.145 1.00 86.38 262 LYS A O 1
ATOM 2119 N N . TRP A 1 263 ? -1.042 12.015 -16.907 1.00 89.69 263 TRP A N 1
ATOM 2120 C CA . TRP A 1 263 ? -1.988 12.655 -15.994 1.00 89.69 263 TRP A CA 1
ATOM 2121 C C . TRP A 1 263 ? -1.340 13.804 -15.219 1.00 89.69 263 TRP A C 1
ATOM 2123 O O . TRP A 1 263 ? -1.874 14.908 -15.206 1.00 89.69 263 TRP A O 1
ATOM 2133 N N . THR A 1 264 ? -0.115 13.608 -14.717 1.00 84.62 264 THR A N 1
ATOM 2134 C CA . THR A 1 264 ? 0.653 14.684 -14.064 1.00 84.62 264 THR A CA 1
ATOM 2135 C C . THR A 1 264 ? 0.941 15.846 -15.022 1.00 84.62 264 THR A C 1
ATOM 2137 O O . THR A 1 264 ? 0.925 17.001 -14.612 1.00 84.62 264 THR A O 1
ATOM 2140 N N . SER A 1 265 ? 1.198 15.575 -16.309 1.00 84.50 265 SER A N 1
ATOM 2141 C CA . SER A 1 265 ? 1.415 16.632 -17.313 1.00 84.50 265 SER A CA 1
ATOM 2142 C C . SER A 1 265 ? 0.150 17.399 -17.702 1.00 84.50 265 SER A C 1
ATOM 2144 O O . SER A 1 265 ? 0.259 18.467 -18.291 1.00 84.50 265 SER A O 1
ATOM 2146 N N . MET A 1 266 ? -1.027 16.855 -17.387 1.00 85.31 266 MET A N 1
ATOM 2147 C CA . MET A 1 266 ? -2.330 17.470 -17.643 1.00 85.31 266 MET A CA 1
ATOM 2148 C C . MET A 1 266 ? -2.910 18.171 -16.407 1.00 85.31 266 MET A C 1
ATOM 2150 O O . MET A 1 266 ? -3.921 18.854 -16.531 1.00 85.31 266 MET A O 1
ATOM 2154 N N . CYS A 1 267 ? -2.301 18.000 -15.230 1.00 85.06 267 CYS A N 1
ATOM 2155 C CA . CYS A 1 267 ? -2.756 18.623 -13.993 1.00 85.06 267 CYS A CA 1
ATOM 2156 C C . CYS A 1 267 ? -2.455 20.137 -14.006 1.00 85.06 267 CYS A C 1
ATOM 2158 O O . CYS A 1 267 ? -1.277 20.506 -14.082 1.00 85.06 267 CYS A O 1
ATOM 2160 N N . PRO A 1 268 ? -3.475 21.015 -13.906 1.00 83.25 268 PRO A N 1
ATOM 2161 C CA . PRO A 1 268 ? -3.282 22.466 -13.907 1.00 83.25 268 PRO A CA 1
ATOM 2162 C C . PRO A 1 268 ? -2.343 22.952 -12.798 1.00 83.25 268 PRO A C 1
ATOM 2164 O O . PRO A 1 268 ? -1.446 23.748 -13.075 1.00 83.25 268 PRO A O 1
ATOM 2167 N N . ASP A 1 269 ? -2.479 22.419 -11.583 1.00 82.75 269 ASP A N 1
ATOM 2168 C CA . ASP A 1 269 ? -1.681 22.834 -10.423 1.00 82.75 269 ASP A CA 1
ATOM 2169 C C . ASP A 1 269 ? -0.201 22.472 -10.604 1.00 82.75 269 ASP A C 1
ATOM 2171 O O . ASP A 1 269 ? 0.689 23.298 -10.398 1.00 82.75 269 ASP A O 1
ATOM 2175 N N . CYS A 1 270 ? 0.090 21.269 -11.111 1.00 81.19 270 CYS A N 1
ATOM 2176 C CA . CYS A 1 270 ? 1.458 20.871 -11.452 1.00 81.19 270 CYS A CA 1
ATOM 2177 C C . CYS A 1 270 ? 2.072 21.715 -12.569 1.00 81.19 270 CYS A C 1
ATOM 2179 O O . CYS A 1 270 ? 3.283 21.949 -12.569 1.00 81.19 270 CYS A O 1
ATOM 2181 N N . ILE A 1 271 ? 1.271 22.105 -13.564 1.00 81.31 271 ILE A N 1
ATOM 2182 C CA . ILE A 1 271 ? 1.735 22.959 -14.662 1.00 81.31 271 ILE A CA 1
ATOM 2183 C C . ILE A 1 271 ? 2.130 24.329 -14.106 1.00 81.31 271 ILE A C 1
ATOM 2185 O O . ILE A 1 271 ? 3.200 24.831 -14.448 1.00 81.31 271 ILE A O 1
ATOM 2189 N N . GLN A 1 272 ? 1.315 24.893 -13.212 1.00 78.06 272 GLN A N 1
ATOM 2190 C CA . GLN A 1 272 ? 1.588 26.177 -12.567 1.00 78.06 272 GLN A CA 1
ATOM 2191 C C . GLN A 1 272 ? 2.841 26.121 -11.680 1.00 78.06 272 GLN A C 1
ATOM 2193 O O . GLN A 1 272 ? 3.701 26.992 -11.792 1.00 78.06 272 GLN A O 1
ATOM 2198 N N . GLN A 1 273 ? 3.015 25.060 -10.882 1.00 68.75 273 GLN A N 1
ATOM 2199 C CA . GLN A 1 273 ? 4.194 24.883 -10.019 1.00 68.75 273 GLN A CA 1
ATOM 2200 C C . GLN A 1 273 ? 5.519 24.771 -10.795 1.00 68.75 273 GLN A C 1
ATOM 2202 O O . GLN A 1 273 ? 6.567 25.153 -10.283 1.00 68.75 273 GLN A O 1
ATOM 2207 N N . LYS A 1 274 ? 5.500 24.268 -12.037 1.00 65.50 274 LYS A N 1
ATOM 2208 C CA . LYS A 1 274 ? 6.696 24.197 -12.900 1.00 65.50 274 LYS A CA 1
ATOM 2209 C C . LYS A 1 274 ? 7.063 25.526 -13.567 1.00 65.50 274 LYS A C 1
ATOM 2211 O O . LYS A 1 274 ? 8.147 25.618 -14.135 1.00 65.50 274 LYS A O 1
ATOM 2216 N N . GLY A 1 275 ? 6.159 26.505 -13.555 1.00 54.25 275 GLY A N 1
ATOM 2217 C CA . GLY A 1 275 ? 6.330 27.809 -14.199 1.00 54.25 275 GLY A CA 1
ATOM 2218 C C . GLY A 1 275 ? 6.849 28.921 -13.282 1.00 54.25 275 GLY A C 1
ATOM 2219 O O . GLY A 1 275 ? 6.950 30.057 -13.739 1.00 54.25 275 GLY A O 1
ATOM 2220 N N . GLY A 1 276 ? 7.146 28.627 -12.012 1.00 42.03 276 GLY A N 1
ATOM 2221 C CA . GLY A 1 276 ? 7.720 29.598 -11.075 1.00 42.03 276 GLY A CA 1
ATOM 2222 C C . GLY A 1 276 ? 9.233 29.797 -11.286 1.00 42.03 276 GLY A C 1
ATOM 2223 O O . GLY A 1 276 ? 9.909 28.815 -11.601 1.00 42.03 276 GLY A O 1
ATOM 2224 N N . PRO A 1 277 ? 9.753 31.035 -11.154 1.00 43.28 277 PRO A N 1
ATOM 2225 C CA . PRO A 1 277 ? 11.183 31.344 -11.258 1.00 43.28 277 PRO A CA 1
ATOM 2226 C C . PRO A 1 277 ? 12.030 30.741 -10.129 1.00 43.28 277 PRO A C 1
ATOM 2228 O O . PRO A 1 277 ? 11.493 30.538 -9.016 1.00 43.28 277 PRO A O 1
#

pLDDT: mean 72.07, std 18.51, range [26.31, 92.06]

Secondary structure (DSSP, 8-state):
-----B-HHHHHHHHHHHSSEEPP--SHHHHHHHHHHHHHTTS-TTSGGGTTTS-SEEEEEEEETTEEETT---TT---BPTTTT--TT--EEEEETTTTTEEEEE-TTS-B-B-EE-HHHHHHHHHHHS--------------S---------HHHHHHH-HHHHHHHHHHHHTSPPPHHHHHHS-HHHHHHHTTGGGEEEETTEEEEE-SSS-EEEEPPTTTHHHHHHHHHHHTTT-GGGTTHHHHHHEE-TTHHHHHHHHHHH-HHHHHHTT--

Organism: NCBI:txid278164

Sequence (277 aa):
MTLLAKTWRAAQIYCQANYVSLASINNMVEQAELEQLLKIHEADEKSLDWLEQGSQEAWISLRRVGWEWTDGSDPSFNYFQRNAGNTEMKNCAALDFNLNGKWEDDVCTNQYPFVCHTMAFETLKSALEVGEEPQIQAETAAIGCDVTVETSDSWKDWQEVDKVLATLKGWVTRGHLPRAEERKMESTAVRHHQREWKRLSIQDGVQERNTGLDLAQIIVPANKTWELWDRYHQASGHMGMAKVKGLRKTFYWPGMGTDLQKWTSMCPDCIQQKGGP

Foldseek 3Di:
DDQFWFQLVVQQQLLLVQAPGFDDDDDPVSLVVVLVVVCVQVVPPVNCPQVVPADQKAFGQWWDPPTAGLLGDDPPDAQADPPAPPDPQFTTWIQGVVVSRGIHGHHSGGTHRTHHDHLCPVVVVVVVVPPDDDPDDDDDDDDDPDPPVCSDDDLLVQLCPQPLSVVLLVQQVVVHDDDPVVLVPDDPQNVLCVVQSVQWHADPNFIWGHPVSPQTAGEHRPVCLVVSLVNQCVSVVVPAPPSCVSVVSHHDGRCSVVVSNVVSVVDPSSVVVVPDD